Protein AF-A0A6C1NQT6-F1 (afdb_monomer_lite)

Radius of gyration: 26.71 Å; chains: 1; bounding box: 62×34×80 Å

pLDDT: mean 89.49, std 12.25, range [41.16, 98.69]

Structure (mmCIF, N/CA/C/O backbone):
data_AF-A0A6C1NQT6-F1
#
_entry.id   AF-A0A6C1NQT6-F1
#
loop_
_atom_site.group_PDB
_atom_site.id
_atom_site.type_symbol
_atom_site.label_atom_id
_atom_site.label_alt_id
_atom_site.label_comp_id
_atom_site.label_asym_id
_atom_site.label_entity_id
_atom_site.label_seq_id
_atom_site.pdbx_PDB_ins_code
_atom_site.Cartn_x
_atom_site.Cartn_y
_atom_site.Cartn_z
_atom_site.occupancy
_atom_site.B_iso_or_equiv
_atom_site.auth_seq_id
_atom_site.auth_comp_id
_atom_site.auth_asym_id
_atom_site.auth_atom_id
_atom_site.pdbx_PDB_model_num
ATOM 1 N N . MET A 1 1 ? -19.082 -7.667 18.499 1.00 92.62 1 MET A N 1
ATOM 2 C CA . MET A 1 1 ? -19.146 -7.633 19.980 1.00 92.62 1 MET A CA 1
ATOM 3 C C . MET A 1 1 ? -19.876 -6.366 20.396 1.00 92.62 1 MET A C 1
ATOM 5 O O . MET A 1 1 ? -20.084 -5.514 19.544 1.00 92.62 1 MET A O 1
ATOM 9 N N . ALA A 1 2 ? -20.307 -6.248 21.647 1.00 95.62 2 ALA A N 1
ATOM 10 C CA . ALA A 1 2 ? -20.820 -4.996 22.201 1.00 95.62 2 ALA A CA 1
ATOM 11 C C . ALA A 1 2 ? -19.964 -4.574 23.393 1.00 95.62 2 ALA A C 1
ATOM 13 O O . ALA A 1 2 ? -19.621 -5.412 24.230 1.00 95.62 2 ALA A O 1
ATOM 14 N N . LEU A 1 3 ? -19.615 -3.293 23.456 1.00 96.38 3 LEU A N 1
ATOM 15 C CA . LEU A 1 3 ? -18.973 -2.672 24.602 1.00 96.38 3 LEU A CA 1
ATOM 16 C C . LEU A 1 3 ? -20.010 -1.826 25.331 1.00 96.38 3 LEU A C 1
ATOM 18 O O . LEU A 1 3 ? -20.578 -0.898 24.765 1.00 96.38 3 LEU A O 1
ATOM 22 N N . ALA A 1 4 ? -20.231 -2.149 26.596 1.00 96.81 4 ALA A N 1
ATOM 23 C CA . ALA A 1 4 ? -20.998 -1.334 27.514 1.00 96.81 4 ALA A CA 1
ATOM 24 C C . ALA A 1 4 ? -20.026 -0.550 28.398 1.00 96.81 4 ALA A C 1
ATOM 26 O O . ALA A 1 4 ? -19.176 -1.142 29.066 1.00 96.81 4 ALA A O 1
ATOM 27 N N . THR A 1 5 ? -20.149 0.773 28.410 1.00 96.62 5 THR A N 1
ATOM 28 C CA . THR A 1 5 ? -19.333 1.676 29.223 1.00 96.62 5 THR A CA 1
ATOM 29 C C . THR A 1 5 ? -20.244 2.489 30.121 1.00 96.62 5 THR A C 1
ATOM 31 O O . THR A 1 5 ? -21.145 3.170 29.640 1.00 96.62 5 THR A O 1
ATOM 34 N N . MET A 1 6 ? -20.009 2.458 31.429 1.00 95.00 6 MET A N 1
ATOM 35 C CA . MET A 1 6 ? -20.712 3.351 32.338 1.00 95.00 6 MET A CA 1
ATOM 36 C C . MET A 1 6 ? -20.182 4.771 32.139 1.00 95.00 6 MET A C 1
ATOM 38 O O . MET A 1 6 ? -19.012 5.036 32.405 1.00 95.00 6 MET A O 1
ATOM 42 N N . VAL A 1 7 ? -21.027 5.665 31.637 1.00 96.12 7 VAL A N 1
ATOM 43 C CA . VAL A 1 7 ? -20.671 7.047 31.282 1.00 96.12 7 VAL A CA 1
ATOM 44 C C . VAL A 1 7 ? -21.119 8.045 32.348 1.00 96.12 7 VAL A C 1
ATOM 46 O O . VAL A 1 7 ? -20.461 9.064 32.546 1.00 96.12 7 VAL A O 1
ATOM 49 N N . GLY A 1 8 ? -22.165 7.716 33.107 1.00 91.38 8 GLY A N 1
ATOM 50 C CA . GLY A 1 8 ? -22.732 8.574 34.146 1.00 91.38 8 GLY A CA 1
ATOM 51 C C . GLY A 1 8 ? -23.151 7.789 35.385 1.00 91.38 8 GLY A C 1
ATOM 52 O O . GLY A 1 8 ? -23.417 6.590 35.319 1.00 91.38 8 GLY A O 1
ATOM 53 N N . GLN A 1 9 ? -23.188 8.467 36.532 1.00 91.25 9 GLN A N 1
ATOM 54 C CA . GLN A 1 9 ? -23.724 7.918 37.778 1.00 91.25 9 GLN A CA 1
ATOM 55 C C . GLN A 1 9 ? -24.289 9.023 38.677 1.00 91.25 9 GLN A C 1
ATOM 57 O O . GLN A 1 9 ? -23.779 10.147 38.687 1.00 91.25 9 GLN A O 1
ATOM 62 N N . LYS A 1 10 ? -25.294 8.688 39.488 1.00 88.56 10 LYS A N 1
ATOM 63 C CA . LYS A 1 10 ? -25.853 9.556 40.532 1.00 88.56 10 LYS A CA 1
ATOM 64 C C . LYS A 1 10 ? -26.183 8.731 41.773 1.00 88.56 10 LYS A C 1
ATOM 66 O O . LYS A 1 10 ? -26.888 7.738 41.675 1.00 88.56 10 LYS A O 1
ATOM 71 N N . GLY A 1 11 ? -25.736 9.164 42.949 1.00 85.00 11 GLY A N 1
ATOM 72 C CA . GLY A 1 11 ? -25.919 8.393 44.184 1.00 85.00 11 GLY A CA 1
ATOM 73 C C . GLY A 1 11 ? -24.921 7.238 44.306 1.00 85.00 11 GLY A C 1
ATOM 74 O O . GLY A 1 11 ? -23.819 7.312 43.767 1.00 85.00 11 GLY A O 1
ATOM 75 N N . SER A 1 12 ? -25.287 6.198 45.058 1.00 83.38 12 SER A N 1
ATOM 76 C CA . SER A 1 12 ? -24.407 5.051 45.315 1.00 83.38 12 SER A CA 1
ATOM 77 C C . SER A 1 12 ? -24.591 3.976 44.245 1.00 83.38 12 SER A C 1
ATOM 79 O O . SER A 1 12 ? -25.682 3.429 44.113 1.00 83.38 12 SER A O 1
ATOM 81 N N . THR A 1 13 ? -23.533 3.663 43.500 1.00 84.44 13 THR A N 1
ATOM 82 C CA . THR A 1 13 ? -23.498 2.650 42.432 1.00 84.44 13 THR A CA 1
ATOM 83 C C . THR A 1 13 ? -22.380 1.629 42.696 1.00 84.44 13 THR A C 1
ATOM 85 O O . THR A 1 13 ? -21.372 1.965 43.324 1.00 84.44 13 THR A O 1
ATOM 88 N N . PRO A 1 14 ? -22.513 0.375 42.221 1.00 81.00 14 PRO A N 1
ATOM 89 C CA . PRO A 1 14 ? -21.541 -0.697 42.483 1.00 81.00 14 PRO A CA 1
ATOM 90 C C . PRO A 1 14 ? -20.202 -0.480 41.762 1.00 81.00 14 PRO A C 1
ATOM 92 O O . PRO A 1 14 ? -19.155 -0.983 42.181 1.00 81.00 14 PRO A O 1
ATOM 95 N N . ARG A 1 15 ? -20.221 0.285 40.667 1.00 86.62 15 ARG A N 1
ATOM 96 C CA . ARG A 1 15 ? -19.047 0.708 39.902 1.00 86.62 15 ARG A CA 1
ATOM 97 C C . ARG A 1 15 ? -19.041 2.221 39.721 1.00 86.62 15 ARG A C 1
ATOM 99 O O . ARG A 1 15 ? -20.047 2.880 39.959 1.00 86.62 15 ARG A O 1
ATOM 106 N N . LYS A 1 16 ? -17.886 2.752 39.304 1.00 87.31 16 LYS A N 1
ATOM 107 C CA . LYS A 1 16 ? -17.682 4.167 38.958 1.00 87.31 16 LYS A CA 1
ATOM 108 C C . LYS A 1 16 ? -17.659 4.379 37.448 1.00 87.31 16 LYS A C 1
ATOM 110 O O . LYS A 1 16 ? -17.359 3.439 36.710 1.00 87.31 16 LYS A O 1
ATOM 115 N N . SER A 1 17 ? -17.986 5.599 37.008 1.00 90.06 17 SER A N 1
ATOM 116 C CA . SER A 1 17 ? -17.922 5.971 35.586 1.00 90.06 17 SER A CA 1
ATOM 117 C C . SER A 1 17 ? -16.561 5.577 34.999 1.00 90.06 17 SER A C 1
ATOM 119 O O . SER A 1 17 ? -15.534 5.668 35.676 1.00 90.06 17 SER A O 1
ATOM 121 N N . GLY A 1 18 ? -16.577 5.045 33.780 1.00 89.44 18 GLY A N 1
ATOM 122 C CA . GLY A 1 18 ? -15.448 4.392 33.124 1.00 89.44 18 GLY A CA 1
ATOM 123 C C . GLY A 1 18 ? -15.409 2.867 33.273 1.00 89.44 18 GLY A C 1
ATOM 124 O O . GLY A 1 18 ? -14.630 2.227 32.570 1.00 89.44 18 GLY A O 1
ATOM 125 N N . ALA A 1 19 ? -16.239 2.260 34.131 1.00 92.88 19 ALA A N 1
ATOM 126 C CA . ALA A 1 19 ? -16.381 0.804 34.178 1.00 92.88 19 ALA A CA 1
ATOM 127 C C . ALA A 1 19 ? -16.915 0.258 32.848 1.00 92.88 19 ALA A C 1
ATOM 129 O O . ALA A 1 19 ? -17.795 0.859 32.229 1.00 92.88 19 ALA A O 1
ATOM 130 N N . ARG A 1 20 ? -16.372 -0.881 32.412 1.00 95.75 20 ARG A N 1
ATOM 131 C CA . ARG A 1 20 ? -16.653 -1.468 31.100 1.00 95.75 20 ARG A CA 1
ATOM 132 C C . ARG A 1 20 ? -17.020 -2.936 31.204 1.00 95.75 20 ARG A C 1
ATOM 134 O O . ARG A 1 20 ? -16.527 -3.654 32.076 1.00 95.75 20 ARG A O 1
ATOM 141 N N . MET A 1 21 ? -17.839 -3.368 30.259 1.00 94.50 21 MET A N 1
ATOM 142 C CA . MET A 1 21 ? -18.265 -4.744 30.078 1.00 94.50 21 MET A CA 1
ATOM 143 C C . MET A 1 21 ? -18.290 -5.076 28.583 1.00 94.50 21 MET A C 1
ATOM 145 O O . MET A 1 21 ? -18.824 -4.307 27.787 1.00 94.50 21 MET A O 1
ATOM 149 N N . LEU A 1 22 ? -17.700 -6.207 28.198 1.00 95.44 22 LEU A N 1
ATOM 150 C CA . LEU A 1 22 ? -17.614 -6.671 26.814 1.00 95.44 22 LEU A CA 1
ATOM 151 C C . LEU A 1 22 ? -18.486 -7.911 26.620 1.00 95.44 22 LEU A C 1
ATOM 153 O O . LEU A 1 22 ? -18.313 -8.907 27.321 1.00 95.44 22 LEU A O 1
ATOM 157 N N . VAL A 1 23 ? -19.382 -7.870 25.637 1.00 94.50 23 VAL A N 1
ATOM 158 C CA . VAL A 1 23 ? -20.384 -8.913 25.383 1.00 94.50 23 VAL A CA 1
ATOM 159 C C . VAL A 1 23 ? -20.207 -9.497 23.979 1.00 94.50 23 VAL A C 1
ATOM 161 O O . VAL A 1 23 ? -20.046 -8.779 22.984 1.00 94.50 23 VAL A O 1
ATOM 164 N N . ALA A 1 24 ? -20.210 -10.825 23.895 1.00 90.94 24 ALA A N 1
ATOM 165 C CA . ALA A 1 24 ? -20.151 -11.578 22.650 1.00 90.94 24 ALA A CA 1
ATOM 166 C C . ALA A 1 24 ? -21.479 -11.531 21.884 1.00 90.94 24 ALA A C 1
ATOM 168 O O . ALA A 1 24 ? -22.528 -11.182 22.420 1.00 90.94 24 ALA A O 1
ATOM 169 N N . ARG A 1 25 ? -21.437 -11.911 20.600 1.00 85.25 25 ARG A N 1
ATOM 170 C CA . ARG A 1 25 ? -22.625 -11.922 19.729 1.00 85.25 25 ARG A CA 1
ATOM 171 C C . ARG A 1 25 ? -23.693 -12.923 20.180 1.00 85.25 25 ARG A C 1
ATOM 173 O O . ARG A 1 25 ? -24.872 -12.677 19.975 1.00 85.25 25 ARG A O 1
ATOM 180 N N . ASP A 1 26 ? -23.275 -14.016 20.806 1.00 83.81 26 ASP A N 1
ATOM 181 C CA . ASP A 1 26 ? -24.145 -15.031 21.414 1.00 83.81 26 ASP A CA 1
ATOM 182 C C . ASP A 1 26 ? -24.715 -14.592 22.782 1.00 83.81 26 ASP A C 1
ATOM 184 O O . ASP A 1 26 ? -25.396 -15.363 23.454 1.00 83.81 26 ASP A O 1
ATOM 188 N N . GLY A 1 27 ? -24.445 -13.352 23.210 1.00 82.94 27 GLY A N 1
ATOM 189 C CA . GLY A 1 27 ? -24.889 -12.803 24.488 1.00 82.94 27 GLY A CA 1
ATOM 190 C C . GLY A 1 27 ? -24.024 -13.208 25.682 1.00 82.94 27 GLY A C 1
ATOM 191 O O . GLY A 1 27 ? -24.352 -12.835 26.807 1.00 82.94 27 GLY A O 1
ATOM 192 N N . ARG A 1 28 ? -22.924 -13.945 25.477 1.00 90.38 28 ARG A N 1
ATOM 193 C CA . ARG A 1 28 ? -22.002 -14.309 26.557 1.00 90.38 28 ARG A CA 1
ATOM 194 C C . ARG A 1 28 ? -21.179 -13.104 27.008 1.00 90.38 28 ARG A C 1
ATOM 196 O O . ARG A 1 28 ? -20.577 -12.405 26.193 1.00 90.38 28 ARG A O 1
ATOM 203 N N . LEU A 1 29 ? -21.088 -12.900 28.318 1.00 91.25 29 LEU A N 1
ATOM 204 C CA . LEU A 1 29 ? -20.158 -11.943 28.910 1.00 91.25 29 LEU A CA 1
ATOM 205 C C . LEU A 1 29 ? -18.711 -12.420 28.694 1.00 91.25 29 LEU A C 1
ATOM 207 O O . LEU A 1 29 ? -18.351 -13.522 29.108 1.00 91.25 29 LEU A O 1
ATOM 211 N N . LEU A 1 30 ? -17.890 -11.606 28.029 1.00 90.50 30 LEU A N 1
ATOM 212 C CA . LEU A 1 30 ? -16.492 -11.928 27.722 1.00 90.50 30 LEU A CA 1
ATOM 213 C C . LEU A 1 30 ? -15.521 -11.376 28.764 1.00 90.50 30 LEU A C 1
ATOM 215 O O . LEU A 1 30 ? -14.565 -12.056 29.125 1.00 90.50 30 LEU A O 1
ATOM 219 N N . ALA A 1 31 ? -15.738 -10.139 29.213 1.00 93.06 31 ALA A N 1
ATOM 220 C CA . ALA A 1 31 ? -14.862 -9.473 30.170 1.00 93.06 31 ALA A CA 1
ATOM 221 C C . ALA A 1 31 ? -15.568 -8.302 30.861 1.00 93.06 31 ALA A C 1
ATOM 223 O O . ALA A 1 31 ? -16.432 -7.650 30.275 1.00 93.06 31 ALA A O 1
ATOM 224 N N . GLY A 1 32 ? -15.117 -7.979 32.073 1.00 93.44 32 GLY A N 1
ATOM 225 C CA . GLY A 1 32 ? -15.589 -6.814 32.816 1.00 93.44 32 GLY A CA 1
ATOM 226 C C . GLY A 1 32 ? -16.998 -6.970 33.389 1.00 93.44 32 GLY A C 1
ATOM 227 O O . GLY A 1 32 ? -17.594 -8.040 33.348 1.00 93.44 32 GLY A O 1
ATOM 228 N N . THR A 1 33 ? -17.493 -5.891 33.986 1.00 92.62 33 THR A N 1
ATOM 229 C CA . THR A 1 33 ? -18.822 -5.797 34.604 1.00 92.62 33 THR A CA 1
ATOM 230 C C . THR A 1 33 ? -19.155 -4.322 34.810 1.00 92.62 33 THR A C 1
ATOM 232 O O . THR A 1 33 ? -18.275 -3.518 35.140 1.00 92.62 33 THR A O 1
ATOM 235 N N . VAL A 1 34 ? -20.427 -3.965 34.648 1.00 89.56 34 VAL A N 1
ATOM 236 C CA . VAL A 1 34 ? -20.940 -2.620 34.967 1.00 89.56 34 VAL A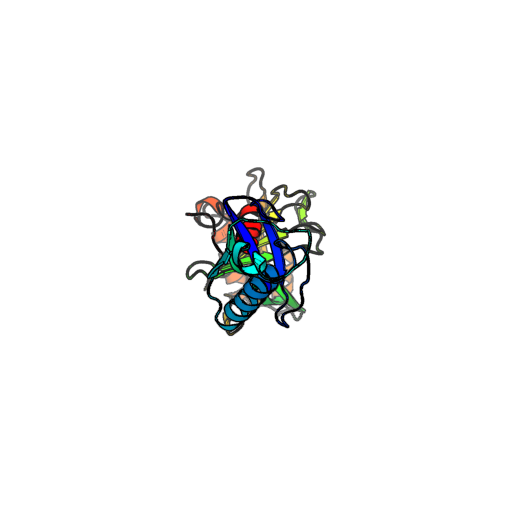 CA 1
ATOM 237 C C . VAL A 1 34 ? -21.503 -2.525 36.388 1.00 89.56 34 VAL A C 1
ATOM 239 O O . VAL A 1 34 ? -21.823 -1.431 36.840 1.00 89.56 34 VAL A O 1
ATOM 242 N N . GLY A 1 35 ? -21.567 -3.632 37.131 1.00 81.75 35 GLY A N 1
ATOM 243 C CA . GLY A 1 35 ? -22.108 -3.632 38.490 1.00 81.75 35 GLY A CA 1
ATOM 244 C C . GLY A 1 35 ? -22.574 -4.982 39.026 1.00 81.75 35 GLY A C 1
ATOM 245 O O . GLY A 1 35 ? -22.619 -5.135 40.244 1.00 81.75 35 GLY A O 1
ATOM 246 N N . GLY A 1 36 ? -22.869 -5.955 38.155 1.00 74.31 36 GLY A N 1
ATOM 247 C CA . GLY A 1 36 ? -23.549 -7.199 38.526 1.00 74.31 36 GLY A CA 1
ATOM 248 C C . GLY A 1 36 ? -25.029 -6.990 38.889 1.00 74.31 36 GLY A C 1
ATOM 249 O O . GLY A 1 36 ? -25.534 -5.868 38.889 1.00 74.31 36 GLY A O 1
ATOM 250 N N . GLY A 1 37 ? -25.741 -8.076 39.208 1.00 75.69 37 GLY A N 1
ATOM 251 C CA . GLY A 1 37 ? -27.147 -8.022 39.642 1.00 75.69 37 GLY A CA 1
ATOM 252 C C . GLY A 1 37 ? -28.151 -7.735 38.515 1.00 75.69 37 GLY A C 1
ATOM 253 O O . GLY A 1 37 ? -27.848 -7.935 37.339 1.00 75.69 37 GLY A O 1
ATOM 254 N N . CYS A 1 38 ? -29.365 -7.292 38.866 1.00 68.50 38 CYS A N 1
ATOM 255 C CA . CYS A 1 38 ? -30.452 -7.092 37.897 1.00 68.50 38 CYS A CA 1
ATOM 256 C C . CYS A 1 38 ? -30.125 -6.014 36.845 1.00 68.50 38 CYS A C 1
ATOM 258 O O . CYS A 1 38 ? -30.443 -6.186 35.669 1.00 68.50 38 CYS A O 1
ATOM 260 N N . GLY A 1 39 ? -29.398 -4.964 37.243 1.00 82.19 39 GLY A N 1
ATOM 261 C CA . GLY A 1 39 ? -29.001 -3.866 36.366 1.00 82.19 39 GLY A CA 1
ATOM 262 C C . GLY A 1 39 ? -28.042 -4.294 35.256 1.00 82.19 39 GLY A C 1
ATOM 263 O O . GLY A 1 39 ? -28.076 -3.750 34.156 1.00 82.19 39 GLY A O 1
ATOM 264 N N . GLU A 1 40 ? -27.219 -5.316 35.502 1.00 89.00 40 GLU A N 1
ATOM 265 C CA . GLU A 1 40 ? -26.380 -5.906 34.456 1.00 89.00 40 GLU A CA 1
ATOM 266 C C . GLU A 1 40 ? -27.217 -6.672 33.420 1.00 89.00 40 GLU A C 1
ATOM 268 O O . GLU A 1 40 ? -26.886 -6.653 32.236 1.00 89.00 40 GLU A O 1
ATOM 273 N N . GLY A 1 41 ? -28.339 -7.269 33.836 1.00 89.25 41 GLY A N 1
ATOM 274 C CA . GLY A 1 41 ? -29.300 -7.915 32.940 1.00 89.25 41 GLY A CA 1
ATOM 275 C C . GLY A 1 41 ? -29.913 -6.944 31.927 1.00 89.25 41 GLY A C 1
ATOM 276 O O . GLY A 1 41 ? -29.925 -7.236 30.733 1.00 89.25 41 GLY A O 1
ATOM 277 N N . GLU A 1 42 ? -30.340 -5.758 32.369 1.00 90.31 42 GLU A N 1
ATOM 278 C CA . GLU A 1 42 ? -30.877 -4.715 31.476 1.00 90.31 42 GLU A CA 1
ATOM 279 C C . GLU A 1 42 ? -29.842 -4.256 30.438 1.00 90.31 42 GLU A C 1
ATOM 281 O O . GLU A 1 42 ? -30.146 -4.097 29.252 1.00 90.31 42 GLU A O 1
ATOM 286 N N . VAL A 1 43 ? -28.587 -4.102 30.867 1.00 94.50 43 VAL A N 1
ATOM 287 C CA . VAL A 1 43 ? -27.480 -3.740 29.974 1.00 94.50 43 VAL A CA 1
ATOM 288 C C . VAL A 1 43 ? -27.175 -4.871 28.986 1.00 94.50 43 VAL A C 1
ATOM 290 O O . VAL A 1 43 ? -26.892 -4.594 27.821 1.00 94.50 43 VAL A O 1
ATOM 293 N N . LEU A 1 44 ? -27.264 -6.139 29.400 1.00 94.12 44 LEU A N 1
ATOM 294 C CA . LEU A 1 44 ? -27.086 -7.288 28.506 1.00 94.12 44 LEU A CA 1
ATOM 295 C C . LEU A 1 44 ? -28.154 -7.342 27.406 1.00 94.12 44 LEU A C 1
ATOM 297 O O . LEU A 1 44 ? -27.808 -7.616 26.255 1.00 94.12 44 LEU A O 1
ATOM 301 N N . GLU A 1 45 ? -29.416 -7.029 27.708 1.00 93.25 45 GLU A N 1
ATOM 302 C CA . GLU A 1 45 ? -30.460 -6.955 26.674 1.00 93.25 45 GLU A CA 1
ATOM 303 C C . GLU A 1 45 ? -30.210 -5.809 25.691 1.00 93.25 45 GLU A C 1
ATOM 305 O O . GLU A 1 45 ? -30.314 -5.991 24.476 1.00 93.25 45 GLU A O 1
ATOM 310 N N . ALA A 1 46 ? -29.782 -4.643 26.181 1.00 94.69 46 ALA A N 1
ATOM 311 C CA . ALA A 1 46 ? -29.390 -3.541 25.307 1.00 94.69 46 ALA A CA 1
ATOM 312 C C . ALA A 1 46 ? -28.180 -3.898 24.425 1.00 94.69 46 ALA A C 1
ATOM 314 O O . ALA A 1 46 ? -28.149 -3.527 23.248 1.00 94.69 46 ALA A O 1
ATOM 315 N N . CYS A 1 47 ? -27.213 -4.655 24.955 1.00 96.12 47 CYS A N 1
ATOM 316 C CA . CYS A 1 47 ? -26.101 -5.211 24.182 1.00 96.12 47 CYS A CA 1
ATOM 317 C C . CYS A 1 47 ? -26.600 -6.123 23.059 1.00 96.12 47 CYS A C 1
ATOM 319 O O . CYS A 1 47 ? -26.162 -5.950 21.922 1.00 96.12 47 CYS A O 1
ATOM 321 N N . ARG A 1 48 ? -27.530 -7.050 23.333 1.00 94.06 48 ARG A N 1
ATOM 322 C CA . ARG A 1 48 ? -28.122 -7.918 22.295 1.00 94.06 48 ARG A CA 1
ATOM 323 C C . ARG A 1 48 ? -28.831 -7.104 21.222 1.00 94.06 48 ARG A C 1
ATOM 325 O O . ARG A 1 48 ? -28.541 -7.269 20.042 1.00 94.06 48 ARG A O 1
ATOM 332 N N . ALA A 1 49 ? -29.664 -6.156 21.630 1.00 93.62 49 ALA A N 1
ATOM 333 C CA . ALA A 1 49 ? -30.390 -5.309 20.699 1.00 93.62 49 ALA A CA 1
ATOM 334 C C . ALA A 1 49 ? -29.441 -4.449 19.837 1.00 93.62 49 ALA A C 1
ATOM 336 O O . ALA A 1 49 ? -29.721 -4.228 18.661 1.00 93.62 49 ALA A O 1
ATOM 337 N N . SER A 1 50 ? -28.322 -3.964 20.393 1.00 94.06 50 SER A N 1
ATOM 338 C CA . SER A 1 50 ? -27.280 -3.226 19.652 1.00 94.06 50 SER A CA 1
ATOM 339 C C . SER A 1 50 ? -26.487 -4.109 18.696 1.00 94.06 50 SER A C 1
ATOM 341 O O . SER A 1 50 ? -26.153 -3.694 17.587 1.00 94.06 50 SER A O 1
ATOM 343 N N . LEU A 1 51 ? -26.236 -5.357 19.081 1.00 91.81 51 LEU A N 1
ATOM 344 C CA . LEU A 1 51 ? -25.625 -6.352 18.207 1.00 91.81 51 LEU A CA 1
ATOM 345 C C . LEU A 1 51 ? -26.524 -6.715 17.018 1.00 91.81 51 LEU A C 1
ATOM 347 O O . LEU A 1 51 ? -26.001 -6.949 15.928 1.00 91.81 51 LEU A O 1
ATOM 351 N N . GLU A 1 52 ? -27.842 -6.753 17.219 1.00 91.12 52 GLU A N 1
ATOM 352 C CA . GLU A 1 52 ? -28.827 -7.091 16.186 1.00 91.12 52 GLU A CA 1
ATOM 353 C C . GLU A 1 52 ? -29.008 -5.980 15.147 1.00 91.12 52 GLU A C 1
ATOM 355 O O . GLU A 1 52 ? -28.924 -6.255 13.950 1.00 91.12 52 GLU A O 1
ATOM 360 N N . ASP A 1 53 ? -29.219 -4.732 15.576 1.00 91.31 53 ASP A N 1
ATOM 361 C CA . ASP A 1 53 ? -29.550 -3.625 14.663 1.00 91.31 53 ASP A CA 1
ATOM 362 C C . ASP A 1 53 ? -28.388 -2.661 14.367 1.00 91.31 53 ASP A C 1
ATOM 364 O O . ASP A 1 53 ? -28.521 -1.771 13.525 1.00 91.31 53 ASP A O 1
ATOM 368 N N . GLY A 1 54 ? -27.250 -2.823 15.048 1.00 87.25 54 GLY A N 1
ATOM 369 C CA . GLY A 1 54 ? -26.056 -1.995 14.886 1.00 87.25 54 GLY A CA 1
ATOM 370 C C . GLY A 1 54 ? -26.142 -0.585 15.478 1.00 87.25 54 GLY A C 1
ATOM 371 O O . GLY A 1 54 ? -25.238 0.213 15.244 1.00 87.25 54 GLY A O 1
ATOM 372 N N . ARG A 1 55 ? -27.196 -0.241 16.227 1.00 91.62 55 ARG A N 1
ATOM 373 C CA . ARG A 1 55 ? -27.391 1.116 16.764 1.00 91.62 55 ARG A CA 1
ATOM 374 C C . ARG A 1 55 ? -26.826 1.260 18.182 1.00 91.62 55 ARG A C 1
ATOM 376 O O . ARG A 1 55 ? -27.047 0.370 19.014 1.00 91.62 55 ARG A O 1
ATOM 383 N N . PRO A 1 56 ? -26.145 2.373 18.510 1.00 92.75 56 PRO A N 1
ATOM 384 C CA . PRO A 1 56 ? -25.744 2.653 19.883 1.00 92.75 56 PRO A CA 1
ATOM 385 C C . PRO A 1 56 ? -26.973 2.927 20.757 1.00 92.75 56 PRO A C 1
ATOM 387 O O . PRO A 1 56 ? -27.998 3.419 20.277 1.00 92.75 56 PRO A O 1
ATOM 390 N N . ARG A 1 57 ? -26.884 2.593 22.045 1.00 95.75 57 ARG A N 1
ATOM 391 C CA . ARG A 1 57 ? -27.975 2.763 23.019 1.00 95.75 57 ARG A CA 1
ATOM 392 C C . ARG A 1 57 ? -27.439 3.341 24.319 1.00 95.75 57 ARG A C 1
ATOM 394 O O . ARG A 1 57 ? -26.417 2.883 24.811 1.00 95.75 57 ARG A O 1
ATOM 401 N N . LEU A 1 58 ? -28.154 4.302 24.897 1.00 96.94 58 LEU A N 1
ATOM 402 C CA . LEU A 1 58 ? -27.901 4.777 26.255 1.00 96.94 58 LEU A CA 1
ATOM 403 C C . LEU A 1 58 ? -28.932 4.143 27.190 1.00 96.94 58 LEU A C 1
ATOM 405 O O . LEU A 1 58 ? -30.130 4.367 27.034 1.00 96.94 58 LEU A O 1
ATOM 409 N N . VAL A 1 59 ? -28.463 3.336 28.135 1.00 94.62 59 VAL A N 1
ATOM 410 C CA . VAL A 1 59 ? -29.292 2.623 29.111 1.00 94.62 59 VAL A CA 1
ATOM 411 C C . VAL A 1 59 ? -29.204 3.348 30.446 1.00 94.62 59 VAL A C 1
ATOM 413 O O . VAL A 1 59 ? -28.107 3.549 30.966 1.00 94.62 59 VAL A O 1
ATOM 416 N N . GLN A 1 60 ? -30.349 3.731 31.006 1.00 92.94 60 GLN A N 1
ATOM 417 C CA . GLN A 1 60 ? -30.433 4.259 32.366 1.00 92.94 60 GLN A CA 1
ATOM 418 C C . GLN A 1 60 ? -30.907 3.148 33.295 1.00 92.94 60 GLN A C 1
ATOM 420 O O . GLN A 1 60 ? -32.047 2.706 33.188 1.00 92.94 60 GLN A O 1
ATOM 425 N N . VAL A 1 61 ? -30.035 2.713 34.199 1.00 89.19 61 VAL A N 1
ATOM 426 C CA . VAL A 1 61 ? -30.349 1.671 35.178 1.00 89.19 61 VAL A CA 1
ATOM 427 C C . VAL A 1 61 ? -30.618 2.327 36.528 1.00 89.19 61 VAL A C 1
ATOM 429 O O . VAL A 1 61 ? -29.791 3.075 37.061 1.00 89.19 61 VAL A O 1
ATOM 432 N N . ASP A 1 62 ? -31.797 2.036 37.065 1.00 86.94 62 ASP A N 1
ATOM 433 C CA . ASP A 1 62 ? -32.301 2.534 38.340 1.00 86.94 62 ASP A CA 1
ATOM 434 C C . ASP A 1 62 ? -32.143 1.457 39.420 1.00 86.94 62 ASP A C 1
ATOM 436 O O . ASP A 1 62 ? -32.966 0.550 39.548 1.00 86.94 62 ASP A O 1
ATOM 440 N N . LEU A 1 63 ? -31.084 1.571 40.224 1.00 79.56 63 LEU A N 1
ATOM 441 C CA . LEU A 1 63 ? -30.784 0.601 41.279 1.00 79.56 63 LEU A CA 1
ATOM 442 C C . LEU A 1 63 ? -31.681 0.786 42.514 1.00 79.56 63 LEU A C 1
ATOM 444 O O . LEU A 1 63 ? -31.637 -0.021 43.439 1.00 79.56 63 LEU A O 1
ATOM 448 N N . THR A 1 64 ? -32.526 1.823 42.542 1.00 74.94 64 THR A N 1
ATOM 449 C CA . THR A 1 64 ? -33.485 2.025 43.635 1.00 74.94 64 THR A CA 1
ATOM 450 C C . THR A 1 64 ? -34.685 1.083 43.528 1.00 74.94 64 THR A C 1
ATOM 452 O O . THR A 1 64 ? -35.331 0.794 44.529 1.00 74.94 64 THR A O 1
ATOM 455 N N . ARG A 1 65 ? -34.970 0.522 42.346 1.00 63.19 65 ARG A N 1
ATOM 456 C CA . ARG A 1 65 ? -36.097 -0.412 42.160 1.00 63.19 65 ARG A CA 1
ATOM 457 C C . ARG A 1 65 ? -35.879 -1.770 42.823 1.00 63.19 65 ARG A C 1
ATOM 459 O O . ARG A 1 65 ? -36.847 -2.418 43.213 1.00 63.19 65 ARG A O 1
ATOM 466 N N . ASP A 1 66 ? -34.623 -2.152 43.026 1.00 57.12 66 ASP A N 1
ATOM 467 C CA . ASP A 1 66 ? -34.234 -3.397 43.695 1.00 57.12 66 ASP A CA 1
ATOM 468 C C . ASP A 1 66 ? -34.392 -3.352 45.226 1.00 57.12 66 ASP A C 1
ATOM 470 O O . ASP A 1 66 ? -34.208 -4.367 45.896 1.00 57.12 66 ASP A O 1
ATOM 474 N N . LEU A 1 67 ? -34.819 -2.212 45.791 1.00 52.47 67 LEU A N 1
ATOM 475 C CA . LEU A 1 67 ? -35.120 -2.036 47.221 1.00 52.47 67 LEU A CA 1
ATOM 476 C C . LEU A 1 67 ? -36.184 -3.011 47.764 1.00 52.47 67 LEU A C 1
ATOM 478 O O . LEU A 1 67 ? -36.306 -3.165 48.977 1.00 52.47 67 LEU A O 1
ATOM 482 N N . VAL A 1 68 ? -36.961 -3.663 46.892 1.00 50.19 68 VAL A N 1
ATOM 483 C CA . VAL A 1 68 ? -38.016 -4.621 47.273 1.00 50.19 68 VAL A CA 1
ATOM 484 C C . VAL A 1 68 ? -37.450 -6.033 47.539 1.00 50.19 68 VAL A C 1
ATOM 486 O O . VAL A 1 68 ? -38.129 -6.870 48.131 1.00 50.19 68 VAL A O 1
ATOM 489 N N . SER A 1 69 ? -36.194 -6.301 47.159 1.00 49.50 69 SER A N 1
ATOM 490 C CA . SER A 1 69 ? -35.502 -7.582 47.352 1.00 49.50 69 SER A CA 1
ATOM 491 C C . SER A 1 69 ? -34.522 -7.500 48.531 1.00 49.50 69 SER A C 1
ATOM 493 O O . SER A 1 69 ? -33.602 -6.688 48.539 1.00 49.50 69 SER A O 1
ATOM 495 N N . LEU A 1 70 ? -34.720 -8.339 49.552 1.00 48.88 70 LEU A N 1
ATOM 496 C CA . LEU A 1 70 ? -33.992 -8.377 50.834 1.00 48.88 70 LEU A CA 1
ATOM 497 C C . LEU A 1 70 ? -32.514 -8.835 50.712 1.00 48.88 70 LEU A C 1
ATOM 499 O O . LEU A 1 70 ? -32.116 -9.813 51.344 1.00 48.88 70 LEU A O 1
ATOM 503 N N . SER A 1 71 ? -31.676 -8.152 49.926 1.00 49.22 71 SER A N 1
ATOM 504 C CA . SER A 1 71 ? -30.227 -8.408 49.866 1.00 49.22 71 SER A CA 1
ATOM 505 C C . SER A 1 71 ? -29.434 -7.252 50.503 1.00 49.22 71 SER A C 1
ATOM 507 O O . SER A 1 71 ? -29.647 -6.104 50.130 1.00 49.22 71 SER A O 1
ATOM 509 N N . PRO A 1 72 ? -28.502 -7.496 51.446 1.00 46.34 72 PRO A N 1
ATOM 510 C CA . PRO A 1 72 ? -27.825 -6.458 52.241 1.00 46.34 72 PRO A CA 1
ATOM 511 C C . PRO A 1 72 ? -26.741 -5.648 51.495 1.00 46.34 72 PRO A C 1
ATOM 513 O O . PRO A 1 72 ? -25.991 -4.903 52.122 1.00 46.34 72 PRO A O 1
ATOM 516 N N . ALA A 1 73 ? -26.648 -5.761 50.168 1.00 52.94 73 ALA A N 1
ATOM 517 C CA . ALA A 1 73 ? -25.691 -5.033 49.332 1.00 52.94 73 ALA A CA 1
ATOM 518 C C . ALA A 1 73 ? -26.425 -4.072 48.380 1.00 52.94 73 ALA A C 1
ATOM 520 O O . ALA A 1 73 ? -26.428 -4.270 47.169 1.00 52.94 73 ALA A O 1
ATOM 521 N N . VAL A 1 74 ? -27.103 -3.055 48.927 1.00 55.91 74 VAL A N 1
ATOM 522 C CA . VAL A 1 74 ? -27.979 -2.175 48.133 1.00 55.91 74 VAL A CA 1
ATOM 523 C C . VAL A 1 74 ? -27.268 -0.879 47.742 1.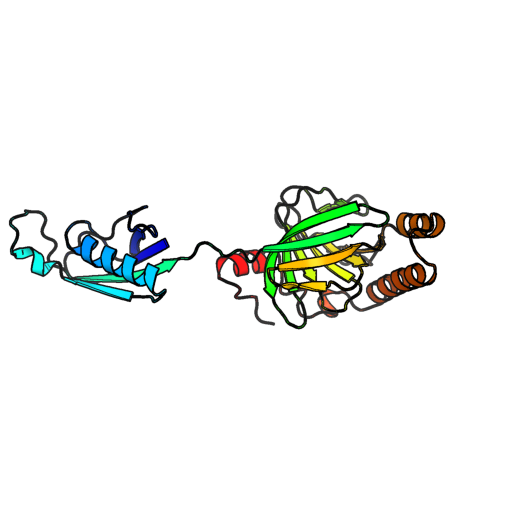00 55.91 74 VAL A C 1
ATOM 525 O O . VAL A 1 74 ? -26.985 -0.015 48.574 1.00 55.91 74 VAL A O 1
ATOM 528 N N . CYS A 1 75 ? -27.011 -0.724 46.448 1.00 62.44 75 CYS A N 1
ATOM 529 C CA . CYS A 1 75 ? -26.612 0.534 45.828 1.00 62.44 75 CYS A CA 1
ATOM 530 C C . CYS A 1 75 ? -27.872 1.359 45.510 1.00 62.44 75 CYS A C 1
ATOM 532 O O . CYS A 1 75 ? -28.680 0.948 44.694 1.00 62.44 75 CYS A O 1
ATOM 534 N N . GLY A 1 76 ? -28.071 2.509 46.162 1.00 69.25 76 GLY A N 1
ATOM 535 C CA . GLY A 1 76 ? -29.268 3.357 46.004 1.00 69.25 76 GLY A CA 1
ATOM 536 C C . GLY A 1 76 ? -29.140 4.459 44.945 1.00 69.25 76 GLY A C 1
ATOM 537 O O . GLY A 1 76 ? -29.513 5.600 45.212 1.00 69.25 76 GLY A O 1
ATOM 538 N N . GLY A 1 77 ? -28.520 4.169 43.801 1.00 83.81 77 GLY A N 1
ATOM 539 C CA . GLY A 1 77 ? -28.165 5.159 42.780 1.00 83.81 77 GLY A CA 1
ATOM 540 C C . GLY A 1 77 ? -28.688 4.850 41.377 1.00 83.81 77 GLY A C 1
ATOM 541 O O . GLY A 1 77 ? -29.315 3.827 41.129 1.00 83.81 77 GLY A O 1
ATOM 542 N N . PHE A 1 78 ? -28.390 5.751 40.448 1.00 87.12 78 PHE A N 1
ATOM 543 C CA . PHE A 1 78 ? -28.645 5.615 39.017 1.00 87.12 78 PHE A CA 1
ATOM 544 C C . PHE A 1 78 ? -27.318 5.497 38.281 1.00 87.12 78 PHE A C 1
ATOM 546 O O . PHE A 1 78 ? -26.356 6.188 38.630 1.00 87.12 78 PHE A O 1
ATOM 553 N N . MET A 1 79 ? -27.280 4.676 37.239 1.00 91.12 79 MET A N 1
ATOM 554 C CA . MET A 1 79 ? -26.140 4.575 36.330 1.00 91.12 79 MET A CA 1
ATOM 555 C C . MET A 1 79 ? -26.592 4.759 34.884 1.00 91.12 79 MET A C 1
ATOM 557 O O . MET A 1 79 ? -27.655 4.289 34.486 1.00 91.12 79 MET A O 1
ATOM 561 N N . GLU A 1 80 ? -25.766 5.444 34.101 1.00 94.75 80 GLU A N 1
ATOM 562 C CA . GLU A 1 80 ? -25.957 5.615 32.665 1.00 94.75 80 GLU A CA 1
ATOM 563 C C . GLU A 1 80 ? -24.882 4.819 31.938 1.00 94.75 80 GLU A C 1
ATOM 565 O O . GLU A 1 80 ? -23.686 5.018 32.172 1.00 94.75 80 GLU A O 1
ATOM 570 N N . VAL A 1 81 ? -25.303 3.907 31.068 1.00 96.25 81 VAL A N 1
ATOM 571 C CA . VAL A 1 81 ? -24.422 2.989 30.350 1.00 96.25 81 VAL A CA 1
ATOM 572 C C . VAL A 1 81 ? -24.607 3.178 28.856 1.00 96.25 81 VAL A C 1
ATOM 574 O O . VAL A 1 81 ? -25.683 2.931 28.317 1.00 96.25 81 VAL A O 1
ATOM 577 N N . LEU A 1 82 ? -23.545 3.607 28.183 1.00 97.38 82 LEU A N 1
ATOM 578 C CA . LEU A 1 82 ? -23.489 3.650 26.731 1.00 97.38 82 LEU A CA 1
ATOM 579 C C . LEU A 1 82 ? -23.118 2.260 26.212 1.00 97.38 82 LEU A C 1
ATOM 581 O O . LEU A 1 82 ? -22.100 1.698 26.610 1.00 97.38 82 LEU A O 1
ATOM 585 N N . VAL A 1 83 ? -23.952 1.717 25.335 1.00 97.25 83 VAL A N 1
ATOM 586 C CA . VAL A 1 83 ? -23.764 0.435 24.664 1.00 97.25 83 VAL A CA 1
ATOM 587 C C . VAL A 1 83 ? -23.493 0.689 23.193 1.00 97.25 83 VAL A C 1
ATOM 589 O O . VAL A 1 83 ? -24.310 1.295 22.496 1.00 97.25 83 VAL A O 1
ATOM 592 N N . GLU A 1 84 ? -22.363 0.180 22.720 1.00 95.06 84 GLU A N 1
ATOM 593 C CA . GLU A 1 84 ? -21.906 0.333 21.344 1.00 95.06 84 GLU A CA 1
ATOM 594 C C . GLU A 1 84 ? -21.541 -1.029 20.762 1.00 95.06 84 GLU A C 1
ATOM 596 O O . GLU A 1 84 ? -20.843 -1.831 21.390 1.00 95.06 84 GLU A O 1
ATOM 601 N N . ARG A 1 85 ? -21.985 -1.297 19.533 1.00 91.69 85 ARG A N 1
ATOM 602 C CA . ARG A 1 85 ? -21.489 -2.433 18.762 1.00 91.69 85 ARG A CA 1
ATOM 603 C C . ARG A 1 85 ? -20.050 -2.145 18.337 1.00 91.69 85 ARG A C 1
ATOM 605 O O . ARG A 1 85 ? -19.776 -1.161 17.665 1.00 91.69 85 ARG A O 1
ATOM 612 N N . ILE A 1 86 ? -19.152 -3.052 18.695 1.00 85.38 86 ILE A N 1
ATOM 613 C CA . ILE A 1 86 ? -17.784 -3.110 18.189 1.00 85.38 86 ILE A CA 1
ATOM 614 C C . ILE A 1 86 ? -17.716 -4.266 17.208 1.00 85.38 86 ILE A C 1
ATOM 616 O O . ILE A 1 86 ? -17.743 -5.441 17.601 1.00 85.38 86 ILE A O 1
ATOM 620 N N . ASP A 1 87 ? -17.655 -3.943 15.928 1.00 71.75 87 ASP A N 1
ATOM 621 C CA . ASP A 1 87 ? -17.316 -4.935 14.925 1.00 71.75 87 ASP A CA 1
ATOM 622 C C . ASP A 1 87 ? -15.835 -5.303 15.038 1.00 71.75 87 ASP A C 1
ATOM 624 O O . ASP A 1 87 ? -15.018 -4.458 15.418 1.00 71.75 87 ASP A O 1
ATOM 628 N N . PRO A 1 88 ? -15.460 -6.572 14.771 1.00 55.75 88 PRO A N 1
ATOM 629 C CA . PRO A 1 88 ? -14.061 -6.843 14.474 1.00 55.75 88 PRO A CA 1
ATOM 630 C C . PRO A 1 88 ? -13.630 -5.858 13.383 1.00 55.75 88 PRO A C 1
ATOM 632 O O . PRO A 1 88 ? -14.466 -5.538 12.531 1.00 55.75 88 PRO A O 1
ATOM 635 N N . PRO A 1 89 ? -12.373 -5.386 13.383 1.00 51.81 89 PRO A N 1
ATOM 636 C CA . PRO A 1 89 ? -11.859 -4.665 12.236 1.00 51.81 89 PRO A CA 1
ATOM 637 C C . PRO A 1 89 ? -12.201 -5.504 11.006 1.00 51.81 89 PRO A C 1
ATOM 639 O O . PRO A 1 89 ? -11.720 -6.631 10.861 1.00 51.81 89 PRO A O 1
ATOM 642 N N . THR A 1 90 ? -13.103 -5.012 10.157 1.00 53.12 90 THR A N 1
ATOM 643 C CA . THR A 1 90 ? -13.160 -5.474 8.780 1.00 53.12 90 THR A CA 1
ATOM 644 C C . THR A 1 90 ? -11.911 -4.879 8.188 1.00 53.12 90 THR A C 1
ATOM 646 O O . THR A 1 90 ? -11.968 -3.789 7.636 1.00 53.12 90 THR A O 1
ATOM 649 N N . ASP A 1 91 ? -10.769 -5.507 8.442 1.00 57.31 91 ASP A N 1
ATOM 650 C CA . ASP A 1 91 ? -9.543 -5.159 7.758 1.00 57.31 91 ASP A CA 1
ATOM 651 C C . ASP A 1 91 ? -9.895 -5.394 6.289 1.00 57.31 91 ASP A C 1
ATOM 653 O O . ASP A 1 91 ? -10.137 -6.555 5.927 1.00 57.31 91 ASP A O 1
ATOM 657 N N . PRO A 1 92 ? -10.152 -4.349 5.477 1.00 70.50 92 PRO A N 1
ATOM 658 C CA . PRO A 1 92 ? -10.678 -4.564 4.148 1.00 70.50 92 PRO A CA 1
ATOM 659 C C . PRO A 1 92 ? -9.487 -5.091 3.364 1.00 70.50 92 PRO A C 1
ATOM 661 O O . PRO A 1 92 ? -8.660 -4.336 2.881 1.00 70.50 92 PRO A O 1
ATOM 664 N N . GLN A 1 93 ? -9.293 -6.403 3.363 1.00 86.25 93 GLN A N 1
ATOM 665 C CA . GLN A 1 93 ? -8.109 -6.979 2.760 1.00 86.25 93 GLN A CA 1
ATOM 666 C C . GLN A 1 93 ? -8.288 -7.006 1.255 1.00 86.25 93 GLN A C 1
ATOM 668 O O . GLN A 1 93 ? -9.316 -7.455 0.746 1.00 86.25 93 GLN A O 1
ATOM 673 N N . VAL A 1 94 ? -7.251 -6.577 0.553 1.00 93.19 94 VAL A N 1
ATOM 674 C CA . VAL A 1 94 ? -7.132 -6.783 -0.884 1.00 93.19 94 VAL A CA 1
ATOM 675 C C . VAL A 1 94 ? -6.185 -7.941 -1.147 1.00 93.19 94 VAL A C 1
ATOM 677 O O . VAL A 1 94 ? -5.221 -8.167 -0.408 1.00 93.19 94 VAL A O 1
ATOM 680 N N . ARG A 1 95 ? -6.481 -8.702 -2.196 1.00 94.81 95 ARG A N 1
ATOM 681 C CA . ARG A 1 95 ? -5.622 -9.754 -2.730 1.00 94.81 95 ARG A CA 1
ATOM 682 C C . ARG A 1 95 ? -5.090 -9.262 -4.061 1.00 94.81 95 ARG A C 1
ATOM 684 O O . ARG A 1 95 ? -5.820 -9.200 -5.044 1.00 94.81 95 ARG A O 1
ATOM 691 N N . ILE A 1 96 ? -3.820 -8.890 -4.077 1.00 96.75 96 ILE A N 1
ATOM 692 C CA . ILE A 1 96 ? -3.162 -8.367 -5.267 1.00 96.75 96 ILE A CA 1
ATOM 693 C C . ILE A 1 96 ? -2.419 -9.517 -5.936 1.00 96.75 96 ILE A C 1
ATOM 695 O O . ILE A 1 96 ? -1.401 -9.999 -5.439 1.00 96.75 96 ILE A O 1
ATOM 699 N N . HIS A 1 97 ? -2.961 -9.968 -7.056 1.00 96.75 97 HIS A N 1
ATOM 700 C CA . HIS A 1 97 ? -2.383 -10.955 -7.949 1.00 96.75 97 HIS A CA 1
ATOM 701 C C . HIS A 1 97 ? -1.278 -10.302 -8.776 1.00 96.75 97 HIS A C 1
ATOM 703 O O . HIS A 1 97 ? -1.534 -9.650 -9.792 1.00 96.75 97 HIS A O 1
ATOM 709 N N . TYR A 1 98 ? -0.046 -10.466 -8.309 1.00 94.62 98 TYR A N 1
ATOM 710 C CA . TYR A 1 98 ? 1.145 -9.883 -8.904 1.00 94.62 98 TYR A CA 1
ATOM 711 C C . TYR A 1 98 ? 1.855 -10.937 -9.748 1.00 94.62 98 TYR A C 1
ATOM 713 O O . TYR A 1 98 ? 2.451 -11.888 -9.231 1.00 94.62 98 TYR A O 1
ATOM 721 N N . ARG A 1 99 ? 1.768 -10.799 -11.070 1.00 95.69 99 ARG A N 1
ATOM 722 C CA . ARG A 1 99 ? 2.466 -11.688 -12.003 1.00 95.69 99 ARG A CA 1
ATOM 723 C C . ARG A 1 99 ? 3.836 -11.106 -12.322 1.00 95.69 99 ARG A C 1
ATOM 725 O O . ARG A 1 99 ? 3.908 -9.998 -12.818 1.00 95.69 99 ARG A O 1
ATOM 732 N N . ARG A 1 100 ? 4.913 -11.852 -12.107 1.00 92.19 100 ARG A N 1
ATOM 733 C CA . ARG A 1 100 ? 6.261 -11.490 -12.554 1.00 92.19 100 ARG A CA 1
ATOM 734 C C . ARG A 1 100 ? 6.637 -12.291 -13.788 1.00 92.19 100 ARG A C 1
ATOM 736 O O . ARG A 1 100 ? 6.514 -13.524 -13.830 1.00 92.19 100 ARG A O 1
ATOM 743 N N . VAL A 1 101 ? 7.075 -11.571 -14.813 1.00 85.81 101 VAL A N 1
ATOM 744 C CA . VAL A 1 101 ? 7.570 -12.152 -16.061 1.00 85.81 101 VAL A CA 1
ATOM 745 C C . VAL A 1 101 ? 8.794 -13.036 -15.744 1.00 85.81 101 VAL A C 1
ATOM 747 O O . VAL A 1 101 ? 9.658 -12.608 -14.987 1.00 85.81 101 VAL A O 1
ATOM 750 N N . PRO A 1 102 ? 8.892 -14.275 -16.271 1.00 80.50 102 PRO A N 1
ATOM 751 C CA . PRO A 1 102 ? 8.002 -14.869 -17.267 1.00 80.50 102 PRO A CA 1
ATOM 752 C C . PRO A 1 102 ? 6.775 -15.618 -16.731 1.00 80.50 102 PRO A C 1
ATOM 754 O O . PRO A 1 102 ? 5.792 -15.710 -17.466 1.00 80.50 102 PRO A O 1
ATOM 757 N N . ARG A 1 103 ? 6.802 -16.220 -15.531 1.00 79.88 103 ARG A N 1
ATOM 758 C CA . ARG A 1 103 ? 5.744 -17.164 -15.086 1.00 79.88 103 ARG A CA 1
ATOM 759 C C . ARG A 1 103 ? 5.539 -17.277 -13.570 1.00 79.88 103 ARG A C 1
ATOM 761 O O . ARG A 1 103 ? 4.985 -18.276 -13.117 1.00 79.88 103 ARG A O 1
ATOM 768 N N . ARG A 1 104 ? 5.974 -16.303 -12.772 1.00 88.62 104 ARG A N 1
ATOM 769 C CA . ARG A 1 104 ? 5.728 -16.334 -11.322 1.00 88.62 104 ARG A CA 1
ATOM 770 C C . ARG A 1 104 ? 4.468 -15.536 -11.011 1.00 88.62 104 ARG A C 1
ATOM 772 O O . ARG A 1 104 ? 4.303 -14.445 -11.533 1.00 88.62 104 ARG A O 1
ATOM 779 N N . GLU A 1 105 ? 3.588 -16.060 -10.173 1.00 92.88 105 GLU A N 1
ATOM 780 C CA . GLU A 1 105 ? 2.499 -15.281 -9.583 1.00 92.88 105 GLU A CA 1
ATOM 781 C C . GLU A 1 105 ? 2.647 -15.323 -8.068 1.00 92.88 105 GLU A C 1
ATOM 783 O O . GLU A 1 105 ? 2.850 -16.389 -7.484 1.00 92.88 105 GLU A O 1
ATOM 788 N N . THR A 1 106 ? 2.555 -14.154 -7.449 1.00 93.44 106 THR A N 1
ATOM 789 C CA . THR A 1 106 ? 2.502 -13.991 -6.001 1.00 93.44 106 THR A CA 1
ATOM 790 C C . THR A 1 106 ? 1.207 -13.263 -5.673 1.00 93.44 106 THR A C 1
ATOM 792 O O . THR A 1 106 ? 0.898 -12.242 -6.283 1.00 93.44 106 THR A O 1
ATOM 795 N N . VAL A 1 107 ? 0.440 -13.776 -4.711 1.00 94.06 107 VAL A N 1
ATOM 796 C CA . VAL A 1 107 ? -0.761 -13.095 -4.217 1.00 94.06 107 VAL A CA 1
ATOM 797 C C . VAL A 1 107 ? -0.410 -12.382 -2.921 1.00 94.06 107 VAL A C 1
ATOM 799 O O . VAL A 1 107 ? -0.232 -13.027 -1.886 1.00 94.06 107 VAL A O 1
ATOM 802 N N . TYR A 1 108 ? -0.320 -11.056 -2.971 1.00 93.62 108 TYR A N 1
ATOM 803 C CA . TYR A 1 108 ? -0.095 -10.237 -1.785 1.00 93.62 108 TYR A CA 1
ATOM 804 C C . TYR A 1 108 ? -1.419 -9.945 -1.092 1.00 93.62 108 TYR A C 1
ATOM 806 O O . TYR A 1 108 ? -2.384 -9.519 -1.725 1.00 93.62 108 TYR A O 1
ATOM 814 N N . ARG A 1 109 ? -1.460 -10.160 0.222 1.00 93.00 109 ARG A N 1
ATOM 815 C CA . ARG A 1 109 ? -2.565 -9.714 1.073 1.00 93.00 109 ARG A CA 1
ATOM 816 C C . ARG A 1 109 ? -2.148 -8.432 1.759 1.00 93.00 109 ARG A C 1
ATOM 818 O O . ARG A 1 109 ? -1.110 -8.407 2.415 1.00 93.00 109 ARG A O 1
ATOM 825 N N . GLN A 1 110 ? -2.940 -7.387 1.586 1.00 94.06 110 GLN A N 1
ATOM 826 C CA . GLN A 1 110 ? -2.670 -6.081 2.174 1.00 94.06 110 GLN A CA 1
ATOM 827 C C . GLN A 1 110 ? -3.958 -5.513 2.760 1.00 94.06 110 GLN A C 1
ATOM 829 O O . GLN A 1 110 ? -5.045 -5.783 2.248 1.00 94.06 110 GLN A O 1
ATOM 834 N N . ALA A 1 111 ? -3.836 -4.732 3.826 1.00 92.50 111 ALA A N 1
ATOM 835 C CA . ALA A 1 111 ? -4.960 -4.017 4.410 1.00 92.50 111 ALA A CA 1
ATOM 836 C C . ALA A 1 111 ? -5.274 -2.781 3.559 1.00 92.50 111 ALA A C 1
ATOM 838 O O . ALA A 1 111 ? -4.384 -1.964 3.327 1.00 92.50 111 ALA A O 1
ATOM 839 N N . LEU A 1 112 ? -6.508 -2.626 3.082 1.00 92.81 112 LEU A N 1
ATOM 840 C CA . LEU A 1 112 ? -6.962 -1.432 2.372 1.00 92.81 112 LEU A CA 1
ATOM 841 C C . LEU A 1 112 ? -7.208 -0.317 3.379 1.00 92.81 112 LEU A C 1
ATOM 843 O O . LEU A 1 112 ? -8.082 -0.397 4.238 1.00 92.81 112 LEU A O 1
ATOM 847 N N . VAL A 1 113 ? -6.413 0.732 3.249 1.00 92.12 113 VAL A N 1
ATOM 848 C CA . VAL A 1 113 ? -6.431 1.904 4.120 1.00 92.12 113 VAL A CA 1
ATOM 849 C C . VAL A 1 113 ? -7.348 2.980 3.539 1.00 92.12 113 VAL A C 1
ATOM 851 O O . VAL A 1 113 ? -8.103 3.613 4.273 1.00 92.12 113 VAL A O 1
ATOM 854 N N . LEU A 1 114 ? -7.296 3.170 2.218 1.00 91.75 114 LEU A N 1
ATOM 855 C CA . LEU A 1 114 ? -8.118 4.126 1.481 1.00 91.75 114 LEU A CA 1
ATOM 856 C C . LEU A 1 114 ? -8.533 3.529 0.136 1.00 91.75 114 LEU A C 1
ATOM 858 O O . LEU A 1 114 ? -7.676 3.138 -0.658 1.00 91.75 114 LEU A O 1
ATOM 862 N N . ASP A 1 115 ? -9.835 3.538 -0.144 1.00 91.81 115 ASP A N 1
ATOM 863 C CA . ASP A 1 115 ? -10.397 3.201 -1.455 1.00 91.81 115 ASP A CA 1
ATOM 864 C C . ASP A 1 115 ? -10.812 4.474 -2.208 1.00 91.81 115 ASP A C 1
ATOM 866 O O . ASP A 1 115 ? -11.992 4.802 -2.331 1.00 91.81 115 ASP A O 1
ATOM 870 N N . GLY A 1 116 ? -9.821 5.256 -2.638 1.00 91.00 116 GLY A N 1
ATOM 871 C CA . GLY A 1 116 ? -10.041 6.497 -3.374 1.00 91.00 116 GLY A CA 1
ATOM 872 C C . GLY A 1 116 ? -10.254 6.271 -4.873 1.00 91.00 116 GLY A C 1
ATOM 873 O O . GLY A 1 116 ? -9.891 5.232 -5.439 1.00 91.00 116 GLY A O 1
ATOM 874 N N . THR A 1 117 ? -10.825 7.281 -5.534 1.00 92.12 117 THR A N 1
ATOM 875 C CA . THR A 1 117 ? -10.940 7.328 -7.001 1.00 92.12 117 THR A CA 1
ATOM 876 C C . THR A 1 117 ? -9.593 7.581 -7.666 1.00 92.12 117 THR A C 1
ATOM 878 O O . THR A 1 117 ? -9.308 6.987 -8.702 1.00 92.12 117 THR A O 1
ATOM 881 N N . ASP A 1 118 ? -8.765 8.429 -7.053 1.00 93.00 118 ASP A N 1
ATOM 882 C CA . ASP A 1 118 ? -7.497 8.884 -7.632 1.00 93.00 118 ASP A CA 1
ATOM 883 C C . ASP A 1 118 ? -6.325 7.993 -7.210 1.00 93.00 118 ASP A C 1
ATOM 885 O O . ASP A 1 118 ? -5.357 7.821 -7.947 1.00 93.00 118 ASP A O 1
ATOM 889 N N . VAL A 1 119 ? -6.417 7.403 -6.018 1.00 97.00 119 VAL A N 1
ATOM 890 C CA . VAL A 1 119 ? -5.412 6.498 -5.466 1.00 97.00 119 VAL A CA 1
ATOM 891 C C . VAL A 1 119 ? -6.067 5.518 -4.505 1.00 97.00 119 VAL A C 1
ATOM 893 O O . VAL A 1 119 ? -6.975 5.872 -3.749 1.00 97.00 119 VAL A O 1
ATOM 896 N N . LYS A 1 120 ? -5.572 4.284 -4.504 1.00 96.50 120 LYS A N 1
ATOM 897 C CA . LYS A 1 120 ? -5.848 3.307 -3.455 1.00 96.50 120 LYS A CA 1
ATOM 898 C C . LYS A 1 120 ? -4.618 3.166 -2.576 1.00 96.50 120 LYS A C 1
ATOM 900 O O . LYS A 1 120 ? -3.514 3.029 -3.102 1.00 96.50 120 LYS A O 1
ATOM 905 N N . VAL A 1 121 ? -4.812 3.213 -1.262 1.00 97.00 121 VAL A N 1
ATOM 906 C CA . VAL A 1 121 ? -3.726 3.111 -0.281 1.00 97.00 121 VAL A CA 1
ATOM 907 C C . VAL A 1 121 ? -3.883 1.818 0.483 1.00 97.00 121 VAL A C 1
ATOM 909 O O . VAL A 1 121 ? -4.959 1.540 1.016 1.00 97.00 121 VAL A O 1
ATOM 912 N N . THR A 1 122 ? -2.815 1.042 0.562 1.00 96.25 122 THR A N 1
ATOM 913 C CA . THR A 1 122 ? -2.781 -0.216 1.299 1.00 96.25 122 THR A CA 1
ATOM 914 C C . THR A 1 122 ? -1.594 -0.248 2.254 1.00 96.25 122 THR A C 1
ATOM 916 O O . THR A 1 122 ? -0.571 0.398 2.037 1.00 96.25 122 THR A O 1
ATOM 919 N N . LEU A 1 123 ? -1.727 -1.000 3.343 1.00 95.06 123 LEU A N 1
ATOM 920 C CA . LEU A 1 123 ? -0.635 -1.302 4.257 1.00 95.06 123 LEU A CA 1
ATOM 921 C C . LEU A 1 123 ? -0.262 -2.775 4.087 1.00 95.06 123 LEU A C 1
ATOM 923 O O . LEU A 1 123 ? -1.076 -3.670 4.327 1.00 95.06 123 LEU A O 1
ATOM 927 N N . ALA A 1 124 ? 0.974 -3.019 3.664 1.00 93.38 124 ALA A N 1
ATOM 928 C CA . ALA A 1 124 ? 1.574 -4.342 3.620 1.00 93.38 124 ALA A CA 1
ATOM 929 C C . ALA A 1 124 ? 2.463 -4.512 4.849 1.00 93.38 124 ALA A C 1
ATOM 931 O O . ALA A 1 124 ? 3.391 -3.729 5.039 1.00 93.38 124 ALA A O 1
ATOM 932 N N . GLY A 1 125 ? 2.206 -5.515 5.683 1.00 84.25 125 GLY A N 1
ATOM 933 C CA . GLY A 1 125 ? 3.048 -5.743 6.851 1.00 84.25 125 GLY A CA 1
ATOM 934 C C . GLY A 1 125 ? 2.448 -6.694 7.892 1.00 84.25 125 GLY A C 1
ATOM 935 O O . GLY A 1 125 ? 1.224 -6.836 7.945 1.00 84.25 125 GLY A O 1
ATOM 936 N N . PRO A 1 126 ? 3.286 -7.329 8.731 1.00 85.88 126 PRO A N 1
ATOM 937 C CA . PRO A 1 126 ? 4.746 -7.335 8.628 1.00 85.88 126 PRO A CA 1
ATOM 938 C C . PRO A 1 126 ? 5.208 -8.080 7.366 1.00 85.88 126 PRO A C 1
ATOM 940 O O . PRO A 1 126 ? 4.678 -9.142 7.037 1.00 85.88 126 PRO A O 1
ATOM 943 N N . VAL A 1 127 ? 6.160 -7.504 6.631 1.00 87.50 127 VAL A N 1
ATOM 944 C CA . VAL A 1 127 ? 6.734 -8.138 5.437 1.00 87.50 127 VAL A CA 1
ATOM 945 C C . VAL A 1 127 ? 7.754 -9.205 5.842 1.00 87.50 127 VAL A C 1
ATOM 947 O O . VAL A 1 127 ? 8.310 -9.145 6.935 1.00 87.50 127 VAL A O 1
ATOM 950 N N . ASP A 1 128 ? 8.007 -10.173 4.961 1.00 88.44 128 ASP A N 1
ATOM 951 C CA . ASP A 1 128 ? 9.008 -11.242 5.142 1.00 88.44 128 ASP A CA 1
ATOM 952 C C . ASP A 1 128 ? 10.101 -11.156 4.062 1.00 88.44 128 ASP A C 1
ATOM 954 O O . ASP A 1 128 ? 10.555 -12.149 3.500 1.00 88.44 128 ASP A O 1
ATOM 958 N N . ILE A 1 129 ? 10.451 -9.927 3.680 1.00 87.94 129 ILE A N 1
ATOM 959 C CA . ILE A 1 129 ? 11.443 -9.655 2.640 1.00 87.94 129 ILE A CA 1
ATOM 960 C C . ILE A 1 129 ? 12.567 -8.805 3.202 1.00 87.94 129 ILE A C 1
ATOM 962 O O . ILE A 1 129 ? 12.338 -7.911 4.012 1.00 87.94 129 ILE A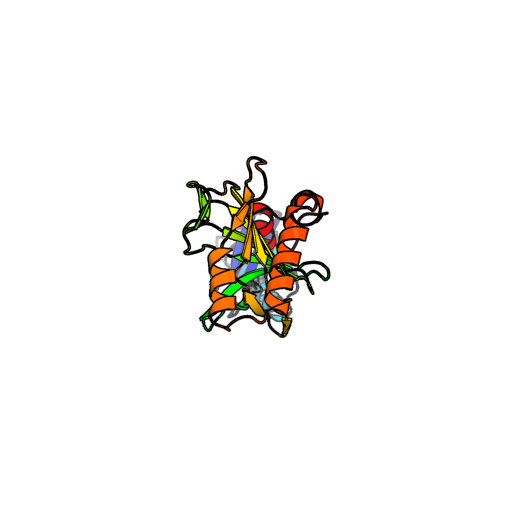 O 1
ATOM 966 N N . HIS A 1 130 ? 13.774 -9.091 2.731 1.00 93.50 130 HIS A N 1
ATOM 967 C CA . HIS A 1 130 ? 14.959 -8.281 2.959 1.00 93.50 130 HIS A CA 1
ATOM 968 C C . HIS A 1 130 ? 15.375 -7.664 1.630 1.00 93.50 130 HIS A C 1
ATOM 970 O O . HIS A 1 130 ? 15.621 -8.394 0.670 1.00 93.50 130 HIS A O 1
ATOM 976 N N . LEU A 1 131 ? 15.425 -6.337 1.573 1.00 93.88 131 LEU A N 1
ATOM 977 C CA . LEU A 1 131 ? 15.823 -5.576 0.397 1.00 93.88 131 LEU A CA 1
ATOM 978 C C . LEU A 1 131 ? 16.936 -4.600 0.772 1.00 93.88 131 LEU A C 1
ATOM 980 O O . LEU A 1 131 ? 16.803 -3.793 1.699 1.00 93.88 131 LEU A O 1
ATOM 984 N N . GLU A 1 132 ? 18.016 -4.659 0.002 1.00 95.31 132 GLU A N 1
ATOM 985 C CA . GLU A 1 132 ? 19.150 -3.749 0.098 1.00 95.31 132 GLU A CA 1
ATOM 986 C C . GLU A 1 132 ? 19.341 -3.009 -1.217 1.00 95.31 132 GLU A C 1
ATOM 988 O O . GLU A 1 132 ? 19.349 -3.617 -2.285 1.00 95.31 132 GLU A O 1
ATOM 993 N N . ILE A 1 133 ? 19.532 -1.695 -1.132 1.00 94.56 133 ILE A N 1
ATOM 994 C CA . ILE A 1 133 ? 19.827 -0.838 -2.281 1.00 94.56 133 ILE A CA 1
ATOM 995 C C . ILE A 1 133 ? 21.053 -0.006 -1.920 1.00 94.56 133 ILE A C 1
ATOM 997 O O . ILE A 1 133 ? 21.104 0.611 -0.856 1.00 94.56 133 ILE A O 1
ATOM 1001 N N . GLY A 1 134 ? 22.082 -0.034 -2.771 1.00 89.25 134 GLY A N 1
ATOM 1002 C CA . GLY A 1 134 ? 23.328 0.703 -2.526 1.00 89.25 134 GLY A CA 1
ATOM 1003 C C . GLY A 1 134 ? 24.061 0.302 -1.236 1.00 89.25 134 GLY A C 1
ATOM 1004 O O . GLY A 1 134 ? 24.777 1.119 -0.672 1.00 89.25 134 GLY A O 1
ATOM 1005 N N . GLY A 1 135 ? 23.867 -0.929 -0.744 1.00 90.69 135 GLY A N 1
ATOM 1006 C CA . GLY A 1 135 ? 24.452 -1.409 0.517 1.00 90.69 135 GLY A CA 1
ATOM 1007 C C . GLY A 1 135 ? 23.698 -0.977 1.781 1.00 90.69 135 GLY A C 1
ATOM 1008 O O . GLY A 1 135 ? 24.193 -1.176 2.890 1.00 90.69 135 GLY A O 1
ATOM 1009 N N . HIS A 1 136 ? 22.506 -0.395 1.635 1.00 91.00 136 HIS A N 1
ATOM 1010 C CA . HIS A 1 136 ? 21.647 -0.003 2.745 1.00 91.00 136 HIS A CA 1
ATOM 1011 C C . HIS A 1 136 ? 20.382 -0.857 2.776 1.00 91.00 136 HIS A C 1
ATOM 1013 O O . HIS A 1 136 ? 19.687 -0.980 1.771 1.00 91.00 136 HIS A O 1
ATOM 1019 N N . THR A 1 137 ? 20.034 -1.393 3.947 1.00 94.25 137 THR A N 1
ATOM 1020 C CA . THR A 1 137 ? 18.742 -2.057 4.161 1.00 94.25 137 THR A CA 1
ATOM 1021 C C . THR A 1 137 ? 17.613 -1.036 4.074 1.00 94.25 137 THR A C 1
ATOM 1023 O O . THR A 1 137 ? 17.536 -0.119 4.906 1.00 94.25 137 THR A O 1
ATOM 1026 N N . VAL A 1 138 ? 16.749 -1.197 3.073 1.00 94.75 138 VAL A N 1
ATOM 1027 C CA . VAL A 1 138 ? 15.610 -0.305 2.812 1.00 94.75 138 VAL A CA 1
ATOM 1028 C C . VAL A 1 138 ? 14.284 -0.906 3.265 1.00 94.75 138 VAL A C 1
ATOM 1030 O O . VAL A 1 138 ? 13.374 -0.158 3.614 1.00 94.75 138 VAL A O 1
ATOM 1033 N N . LEU A 1 139 ? 14.182 -2.234 3.302 1.00 94.62 139 LEU A N 1
ATOM 1034 C CA . LEU A 1 139 ? 13.022 -2.969 3.790 1.00 94.62 139 LEU A CA 1
ATOM 1035 C C . LEU A 1 139 ? 13.499 -4.309 4.360 1.00 94.62 139 LEU A C 1
ATOM 1037 O O . LEU A 1 139 ? 14.394 -4.932 3.794 1.00 94.62 139 LEU A O 1
ATOM 1041 N N . GLU A 1 140 ? 12.938 -4.736 5.485 1.00 94.44 140 GLU A N 1
ATOM 1042 C CA . GLU A 1 140 ? 13.412 -5.904 6.235 1.00 94.44 140 GLU A CA 1
ATOM 1043 C C . GLU A 1 140 ? 12.246 -6.679 6.865 1.00 94.44 140 GLU A C 1
ATOM 1045 O O . GLU A 1 140 ? 11.160 -6.110 7.052 1.00 94.44 140 GLU A O 1
ATOM 1050 N N . PRO A 1 141 ? 12.446 -7.956 7.238 1.00 93.69 141 PRO A N 1
ATOM 1051 C CA . PRO A 1 141 ? 11.413 -8.732 7.902 1.00 93.69 141 PRO A CA 1
ATOM 1052 C C . PRO A 1 141 ? 10.874 -8.037 9.160 1.00 93.69 141 PRO A C 1
ATOM 1054 O O . PRO A 1 141 ? 11.631 -7.548 9.998 1.00 93.69 141 PRO A O 1
ATOM 1057 N N . GLY A 1 142 ? 9.549 -7.999 9.304 1.00 90.25 142 GLY A N 1
ATOM 1058 C CA . GLY A 1 142 ? 8.879 -7.311 10.415 1.00 90.25 142 GLY A CA 1
ATOM 1059 C C . GLY A 1 142 ? 8.545 -5.838 10.158 1.00 90.25 142 GLY A C 1
ATOM 1060 O O . GLY A 1 142 ? 7.797 -5.247 10.941 1.00 90.25 142 GLY A O 1
ATOM 1061 N N . ALA A 1 143 ? 9.042 -5.248 9.070 1.00 92.31 143 ALA A N 1
ATOM 1062 C CA . ALA A 1 143 ? 8.670 -3.902 8.657 1.00 92.31 143 ALA A CA 1
ATOM 1063 C C . ALA A 1 143 ? 7.294 -3.842 7.973 1.00 92.31 143 ALA A C 1
ATOM 1065 O O . ALA A 1 143 ? 6.759 -4.858 7.526 1.00 92.31 143 ALA A O 1
ATOM 1066 N N . ASP A 1 144 ? 6.745 -2.629 7.846 1.00 91.69 144 ASP A N 1
ATOM 1067 C CA . ASP A 1 144 ? 5.585 -2.373 6.989 1.00 91.69 144 ASP A CA 1
ATOM 1068 C C . ASP A 1 144 ? 5.962 -1.459 5.820 1.00 91.69 144 ASP A C 1
ATOM 1070 O O . ASP A 1 144 ? 6.817 -0.577 5.942 1.00 91.69 144 ASP A O 1
ATOM 1074 N N . ALA A 1 145 ? 5.223 -1.597 4.725 1.00 95.50 145 ALA A N 1
ATOM 1075 C CA . ALA A 1 145 ? 5.247 -0.693 3.589 1.00 95.50 145 ALA A CA 1
ATOM 1076 C C . ALA A 1 145 ? 3.841 -0.140 3.333 1.00 95.50 145 ALA A C 1
ATOM 1078 O O . ALA A 1 145 ? 2.859 -0.888 3.316 1.00 95.50 145 ALA A O 1
ATOM 1079 N N . VAL A 1 146 ? 3.748 1.173 3.120 1.00 97.38 146 VAL A N 1
ATOM 1080 C CA . VAL A 1 146 ? 2.516 1.798 2.622 1.00 97.38 146 VAL A CA 1
ATOM 1081 C C . VAL A 1 146 ? 2.594 1.796 1.106 1.00 97.38 146 VAL A C 1
ATOM 1083 O O . VAL A 1 146 ? 3.551 2.326 0.553 1.00 97.38 146 VAL A O 1
ATOM 1086 N N . TRP A 1 147 ? 1.619 1.195 0.444 1.00 98.06 147 TRP A N 1
ATOM 1087 C CA . TRP A 1 147 ? 1.558 1.117 -1.008 1.00 98.06 147 TRP A CA 1
ATOM 1088 C C . TRP A 1 147 ? 0.463 2.022 -1.551 1.00 98.06 147 TRP A C 1
ATOM 1090 O O . TRP A 1 147 ? -0.606 2.171 -0.960 1.00 98.06 147 TRP A O 1
ATOM 1100 N N . PHE A 1 148 ? 0.739 2.594 -2.711 1.00 98.44 148 PHE A N 1
ATOM 1101 C CA . PHE A 1 148 ? -0.135 3.469 -3.459 1.00 98.44 148 PHE A CA 1
ATOM 1102 C C . PHE A 1 148 ? -0.334 2.883 -4.850 1.00 98.44 148 PHE A C 1
ATOM 1104 O O . PHE A 1 148 ? 0.616 2.723 -5.616 1.00 98.44 148 PHE A O 1
ATOM 1111 N N . THR A 1 149 ? -1.579 2.556 -5.180 1.00 98.25 149 THR A N 1
ATOM 1112 C CA . THR A 1 149 ? -1.959 2.049 -6.500 1.00 98.25 149 THR A CA 1
ATOM 1113 C C . THR A 1 149 ? -2.874 3.060 -7.178 1.00 98.25 149 THR A C 1
ATOM 1115 O O . THR A 1 149 ? -3.978 3.327 -6.701 1.00 98.25 149 THR A O 1
ATOM 1118 N N . VAL A 1 150 ? -2.422 3.625 -8.296 1.00 97.50 150 VAL A N 1
ATOM 1119 C CA . VAL A 1 150 ? -3.162 4.646 -9.050 1.00 97.50 150 VAL A CA 1
ATOM 1120 C C . VAL A 1 150 ? -3.890 3.988 -10.228 1.00 97.50 150 VAL A C 1
ATOM 1122 O O . VAL A 1 150 ? -3.243 3.339 -11.057 1.00 97.50 150 VAL A O 1
ATOM 1125 N N . PRO A 1 151 ? -5.224 4.127 -10.352 1.00 97.19 151 PRO A N 1
ATOM 1126 C CA . PRO A 1 151 ? -5.954 3.568 -11.486 1.00 97.19 151 PRO A CA 1
ATOM 1127 C C . PRO A 1 151 ? -5.415 4.052 -12.838 1.00 97.19 151 PRO A C 1
ATOM 1129 O O . PRO A 1 151 ? -5.285 5.247 -13.085 1.00 97.19 151 PRO A O 1
ATOM 1132 N N . GLY A 1 152 ? -5.099 3.110 -13.732 1.00 97.88 152 GLY A N 1
ATOM 1133 C CA . GLY A 1 152 ? -4.564 3.413 -15.065 1.00 97.88 152 GLY A CA 1
ATOM 1134 C C . GLY A 1 152 ? -3.055 3.689 -15.126 1.00 97.88 152 GLY A C 1
ATOM 1135 O O . GLY A 1 152 ? -2.503 3.724 -16.230 1.00 97.88 152 GLY A O 1
ATOM 1136 N N . ALA A 1 153 ? -2.374 3.849 -13.986 1.00 98.19 153 ALA A N 1
ATOM 1137 C CA . ALA A 1 153 ? -0.932 4.075 -13.954 1.00 98.19 153 ALA A CA 1
ATOM 1138 C C . ALA A 1 153 ? -0.148 2.810 -14.316 1.00 98.19 153 ALA A C 1
ATOM 1140 O O . ALA A 1 153 ? -0.564 1.694 -14.026 1.00 98.19 153 ALA A O 1
ATOM 1141 N N . TRP A 1 154 ? 1.011 2.997 -14.943 1.00 98.56 154 TRP A N 1
ATOM 1142 C CA . TRP A 1 154 ? 1.953 1.920 -15.279 1.00 98.56 154 TRP A CA 1
ATOM 1143 C C . TRP A 1 154 ? 3.004 1.711 -14.185 1.00 98.56 154 TRP A C 1
ATOM 1145 O O . TRP A 1 154 ? 4.118 1.272 -14.450 1.00 98.56 154 TRP A O 1
ATOM 1155 N N . TRP A 1 155 ? 2.671 2.096 -12.963 1.00 98.50 155 TRP A N 1
ATOM 1156 C CA . TRP A 1 155 ? 3.529 1.986 -11.800 1.00 98.50 155 TRP A CA 1
ATOM 1157 C C . TRP A 1 155 ? 2.665 1.902 -10.542 1.00 98.50 155 TRP A C 1
ATOM 1159 O O . TRP A 1 155 ? 1.538 2.410 -10.516 1.00 98.50 155 TRP A O 1
ATOM 1169 N N . ASP A 1 156 ? 3.194 1.256 -9.514 1.00 98.31 156 ASP A N 1
ATOM 1170 C CA . ASP A 1 156 ? 2.766 1.441 -8.131 1.00 98.31 156 ASP A CA 1
ATOM 1171 C C . ASP A 1 156 ? 3.894 2.134 -7.358 1.00 98.31 156 ASP A C 1
ATOM 1173 O O . ASP A 1 156 ? 5.007 2.285 -7.861 1.00 98.31 156 ASP A O 1
ATOM 1177 N N . LEU A 1 157 ? 3.589 2.651 -6.171 1.00 98.69 157 LEU A N 1
ATOM 1178 C CA . LEU A 1 157 ? 4.568 3.344 -5.341 1.00 98.69 157 LEU A CA 1
ATOM 1179 C C . LEU A 1 157 ? 4.473 2.825 -3.911 1.00 98.69 157 LEU A C 1
ATOM 1181 O O . LEU A 1 157 ? 3.398 2.792 -3.323 1.00 98.69 157 LEU A O 1
ATOM 1185 N N . GLY A 1 158 ? 5.599 2.434 -3.345 1.00 97.94 158 GLY A N 1
ATOM 1186 C CA . GLY A 1 158 ? 5.776 1.993 -1.977 1.00 97.94 158 GLY A CA 1
ATOM 1187 C C . GLY A 1 158 ? 6.540 3.037 -1.174 1.00 97.94 158 GLY A C 1
ATOM 1188 O O . GLY A 1 158 ? 7.554 3.572 -1.614 1.00 97.94 158 GLY A O 1
ATOM 1189 N N . ARG A 1 159 ? 6.070 3.307 0.039 1.00 97.69 159 ARG A N 1
ATOM 1190 C CA . ARG A 1 159 ? 6.773 4.071 1.067 1.00 97.69 159 ARG A CA 1
ATOM 1191 C C . ARG A 1 159 ? 7.345 3.096 2.086 1.00 97.69 159 ARG A C 1
ATOM 1193 O O . ARG A 1 159 ? 6.591 2.496 2.863 1.00 97.69 159 ARG A O 1
ATOM 1200 N N . PHE A 1 160 ? 8.663 2.929 2.077 1.00 96.69 160 PHE A N 1
ATOM 1201 C CA . PHE A 1 160 ? 9.338 1.900 2.864 1.00 96.69 160 PHE A CA 1
ATOM 1202 C C . PHE A 1 160 ? 9.827 2.429 4.207 1.00 96.69 160 PHE A C 1
ATOM 1204 O O . PHE A 1 160 ? 10.224 3.587 4.355 1.00 96.69 160 PHE A O 1
ATOM 1211 N N . HIS A 1 161 ? 9.754 1.555 5.205 1.00 94.00 161 HIS A N 1
ATOM 1212 C CA . HIS A 1 161 ? 10.240 1.813 6.549 1.00 94.00 161 HIS A CA 1
ATOM 1213 C C . HIS A 1 161 ? 10.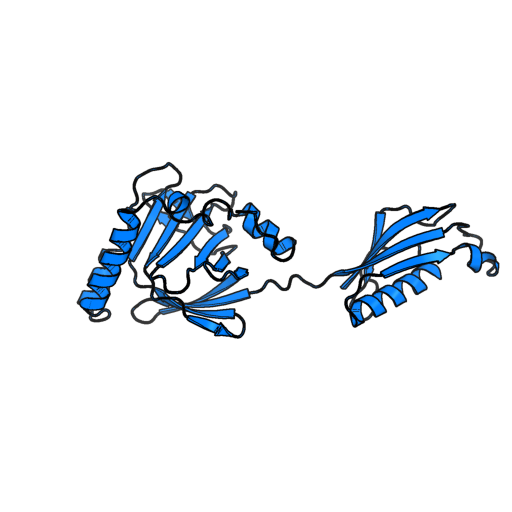987 0.577 7.049 1.00 94.00 161 HIS A C 1
ATOM 1215 O O . HIS A 1 161 ? 10.731 -0.531 6.586 1.00 94.00 161 HIS A O 1
ATOM 1221 N N . ARG A 1 162 ? 11.872 0.751 8.027 1.00 93.06 162 ARG A N 1
ATOM 1222 C CA . ARG A 1 162 ? 12.423 -0.351 8.829 1.00 93.06 162 ARG A CA 1
ATOM 1223 C C . ARG A 1 162 ? 11.438 -0.802 9.903 1.00 93.06 162 ARG A C 1
ATOM 1225 O O . ARG A 1 162 ? 10.422 -0.140 10.145 1.00 93.06 162 ARG A O 1
ATOM 1232 N N . ALA A 1 163 ? 11.732 -1.915 10.573 1.00 90.75 163 ALA A N 1
ATOM 1233 C CA . ALA A 1 163 ? 10.869 -2.455 11.627 1.00 90.75 163 ALA A CA 1
ATOM 1234 C C . ALA A 1 163 ? 10.678 -1.467 12.799 1.00 90.75 163 ALA A C 1
ATOM 1236 O O . ALA A 1 163 ? 9.596 -1.391 13.392 1.00 90.75 163 ALA A O 1
ATOM 1237 N N . ASP A 1 164 ? 11.696 -0.649 13.077 1.00 90.44 164 ASP A N 1
ATOM 1238 C CA . ASP A 1 164 ? 11.657 0.431 14.071 1.00 90.44 164 ASP A CA 1
ATOM 1239 C C . ASP A 1 164 ? 10.813 1.651 13.640 1.00 90.44 164 ASP A C 1
ATOM 1241 O O . ASP A 1 164 ? 10.530 2.533 14.450 1.00 90.44 164 ASP A O 1
ATOM 1245 N N . GLY A 1 165 ? 10.342 1.680 12.389 1.00 89.31 165 GLY A N 1
ATOM 1246 C CA . GLY A 1 165 ? 9.549 2.760 11.811 1.00 89.31 165 GLY A CA 1
ATOM 1247 C C . GLY A 1 165 ? 10.358 3.838 11.086 1.00 89.31 165 GLY A C 1
ATOM 1248 O O . GLY A 1 165 ? 9.746 4.774 10.571 1.00 89.31 165 GLY A O 1
ATOM 1249 N N . THR A 1 166 ? 11.685 3.718 11.004 1.00 93.81 166 THR A N 1
ATOM 1250 C CA . THR A 1 166 ? 12.541 4.651 10.259 1.00 93.81 166 THR A CA 1
ATOM 1251 C C . THR A 1 166 ? 12.177 4.633 8.779 1.00 93.81 166 THR A C 1
ATOM 1253 O O . THR A 1 166 ? 12.240 3.581 8.149 1.00 93.81 166 THR A O 1
ATOM 1256 N N . PHE A 1 167 ? 11.808 5.786 8.218 1.00 95.56 167 PHE A N 1
ATOM 1257 C CA . PHE A 1 167 ? 11.551 5.944 6.784 1.00 95.56 167 PHE A CA 1
ATOM 1258 C C . PHE A 1 167 ? 12.854 5.803 5.989 1.00 95.56 167 PHE A C 1
ATOM 1260 O O . PHE A 1 167 ? 13.836 6.477 6.296 1.00 95.56 167 PHE A O 1
ATOM 1267 N N . THR A 1 168 ? 12.866 4.926 4.986 1.00 96.56 168 THR A N 1
ATOM 1268 C CA . THR A 1 168 ? 14.070 4.619 4.192 1.00 96.56 168 THR A CA 1
ATOM 1269 C C . THR A 1 168 ? 14.035 5.232 2.800 1.00 96.56 168 THR A C 1
ATOM 1271 O O . THR A 1 168 ? 15.092 5.557 2.261 1.00 96.56 168 THR A O 1
ATOM 1274 N N . GLY A 1 169 ? 12.844 5.430 2.236 1.00 97.50 169 GLY A N 1
ATOM 1275 C CA . GLY A 1 169 ? 12.663 6.033 0.920 1.00 97.50 169 GLY A CA 1
ATOM 1276 C C . GLY A 1 169 ? 11.393 5.566 0.214 1.00 97.50 169 GLY A C 1
ATOM 1277 O O . GLY A 1 169 ? 10.534 4.892 0.798 1.00 97.50 169 GLY A O 1
ATOM 1278 N N . LEU A 1 170 ? 11.278 5.950 -1.054 1.00 98.44 170 LEU A N 1
ATOM 1279 C CA . LEU A 1 170 ? 10.184 5.569 -1.938 1.00 98.44 170 LEU A CA 1
ATOM 1280 C C . LEU A 1 170 ? 10.671 4.601 -3.010 1.00 98.44 170 LEU A C 1
ATOM 1282 O O . LEU A 1 170 ? 11.742 4.782 -3.581 1.00 98.44 170 LEU A O 1
ATOM 1286 N N . TYR A 1 171 ? 9.854 3.603 -3.309 1.00 98.25 171 TYR A N 1
ATOM 1287 C CA . TYR A 1 171 ? 10.141 2.554 -4.277 1.00 98.25 171 TYR A CA 1
ATOM 1288 C C . TYR A 1 171 ? 8.980 2.444 -5.254 1.00 98.25 171 TYR A C 1
ATOM 1290 O O . TYR A 1 171 ? 7.851 2.283 -4.812 1.00 98.25 171 TYR A O 1
ATOM 1298 N N . ALA A 1 172 ? 9.214 2.511 -6.556 1.00 98.56 172 ALA A N 1
ATOM 1299 C CA . ALA A 1 172 ? 8.172 2.298 -7.552 1.00 98.56 172 ALA A CA 1
ATOM 1300 C C . ALA A 1 172 ? 8.482 1.062 -8.385 1.00 98.56 172 ALA A C 1
ATOM 1302 O O . ALA A 1 172 ? 9.566 1.007 -8.964 1.00 98.56 172 ALA A O 1
ATOM 1303 N N . ASN A 1 173 ? 7.525 0.138 -8.509 1.00 98.00 173 ASN A N 1
ATOM 1304 C CA . ASN A 1 173 ? 7.604 -0.875 -9.557 1.00 98.00 173 ASN A CA 1
ATOM 1305 C C . ASN A 1 173 ? 6.993 -0.318 -10.836 1.00 98.00 173 ASN A C 1
ATOM 1307 O O . ASN A 1 173 ? 5.926 0.302 -10.795 1.00 98.00 173 ASN A O 1
ATOM 1311 N N . VAL A 1 174 ? 7.598 -0.596 -11.989 1.00 98.44 174 VAL A N 1
ATOM 1312 C CA . VAL A 1 174 ? 6.908 -0.431 -13.271 1.00 98.44 174 VAL A CA 1
ATOM 1313 C C . VAL 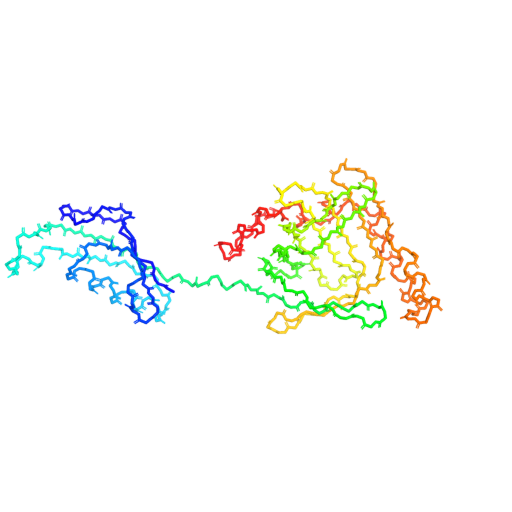A 1 174 ? 6.026 -1.652 -13.508 1.00 98.44 174 VAL A C 1
ATOM 1315 O O . VAL A 1 174 ? 6.495 -2.783 -13.620 1.00 98.44 174 VAL A O 1
ATOM 1318 N N . ILE A 1 175 ? 4.724 -1.412 -13.634 1.00 98.25 175 ILE A N 1
ATOM 1319 C CA . ILE A 1 175 ? 3.704 -2.454 -13.739 1.00 98.25 175 ILE A CA 1
ATOM 1320 C C . ILE A 1 175 ? 2.763 -2.227 -14.916 1.00 98.25 175 ILE A C 1
ATOM 1322 O O . ILE A 1 175 ? 2.689 -1.153 -15.513 1.00 98.25 175 ILE A O 1
ATOM 1326 N N . THR A 1 176 ? 1.969 -3.243 -15.238 1.00 98.00 176 THR A N 1
ATOM 1327 C CA . THR A 1 176 ? 0.737 -3.003 -16.003 1.00 98.00 176 THR A CA 1
ATOM 1328 C C . THR A 1 176 ? -0.316 -2.305 -15.133 1.00 98.00 176 THR A C 1
ATOM 1330 O O . THR A 1 176 ? -0.358 -2.537 -13.924 1.00 98.00 176 THR A O 1
ATOM 1333 N N . PRO A 1 177 ? -1.208 -1.480 -15.711 1.00 98.50 177 PRO A N 1
ATOM 1334 C CA . PRO A 1 177 ? -2.284 -0.867 -14.950 1.00 98.50 177 PRO A CA 1
ATOM 1335 C C . PRO A 1 177 ? -3.096 -1.884 -14.171 1.00 98.50 177 PRO A C 1
ATOM 1337 O O . PRO A 1 177 ? -3.581 -2.869 -14.731 1.00 98.50 177 PRO A O 1
ATOM 1340 N N . CYS A 1 178 ? -3.232 -1.624 -12.875 1.00 98.12 178 CYS A N 1
ATOM 1341 C CA . CYS A 1 178 ? -3.929 -2.523 -11.979 1.00 98.12 178 CYS A CA 1
ATOM 1342 C C . CYS A 1 178 ? -5.415 -2.612 -12.356 1.00 98.12 178 CYS A C 1
ATOM 1344 O O . CYS A 1 178 ? -6.093 -1.595 -12.530 1.00 98.12 178 CYS A O 1
ATOM 1346 N N . VAL A 1 179 ? -5.919 -3.837 -12.488 1.00 98.00 179 VAL A N 1
ATOM 1347 C CA . VAL A 1 179 ? -7.341 -4.123 -12.691 1.00 98.00 179 VAL A CA 1
ATOM 1348 C C . VAL A 1 179 ? -7.966 -4.393 -11.331 1.00 98.00 179 VAL A C 1
ATOM 1350 O O . VAL A 1 179 ? -7.558 -5.326 -10.646 1.00 98.00 179 VAL A O 1
ATOM 1353 N N . PHE A 1 180 ? -8.970 -3.605 -10.953 1.00 95.88 180 PHE A N 1
ATOM 1354 C CA . PHE A 1 180 ? -9.652 -3.726 -9.664 1.00 95.88 180 PHE A CA 1
ATOM 1355 C C . PHE A 1 180 ? -10.948 -4.528 -9.808 1.00 95.88 180 PHE A C 1
ATOM 1357 O O . PHE A 1 180 ? -11.898 -4.084 -10.454 1.00 95.88 180 PHE A O 1
ATOM 1364 N N . GLY A 1 181 ? -10.986 -5.716 -9.216 1.00 90.31 181 GLY A N 1
ATOM 1365 C CA . GLY A 1 181 ? -12.151 -6.591 -9.170 1.00 90.31 181 GLY A CA 1
ATOM 1366 C C . GLY A 1 181 ? -13.052 -6.358 -7.966 1.00 90.31 181 GLY A C 1
ATOM 1367 O O . GLY A 1 181 ? -12.693 -5.718 -6.975 1.00 90.31 181 GLY A O 1
ATOM 1368 N N . ALA A 1 182 ? -14.246 -6.943 -8.047 1.00 80.44 182 ALA A N 1
ATOM 1369 C CA . ALA A 1 182 ? -15.166 -7.009 -6.922 1.00 80.44 182 ALA A CA 1
ATOM 1370 C C . ALA A 1 182 ? -14.571 -7.846 -5.776 1.00 80.44 182 ALA A C 1
ATOM 1372 O O . ALA A 1 182 ? -13.860 -8.820 -6.008 1.00 80.44 182 ALA A O 1
ATOM 1373 N N . GLY A 1 183 ? -14.884 -7.481 -4.531 1.00 81.06 183 GLY A N 1
ATOM 1374 C CA . GLY A 1 183 ? -14.454 -8.242 -3.352 1.00 81.06 183 GLY A CA 1
ATOM 1375 C C . GLY A 1 183 ? -12.972 -8.101 -2.982 1.00 81.06 183 GLY A C 1
ATOM 1376 O O . GLY A 1 183 ? -12.497 -8.878 -2.161 1.00 81.06 183 GLY A O 1
ATOM 1377 N N . GLY A 1 184 ? -12.257 -7.124 -3.555 1.00 88.75 184 GLY A N 1
ATOM 1378 C CA . GLY A 1 184 ? -10.871 -6.811 -3.187 1.00 88.75 184 GLY A CA 1
ATOM 1379 C C . GLY A 1 184 ? -9.802 -7.574 -3.972 1.00 88.75 184 GLY A C 1
ATOM 1380 O O . GLY A 1 184 ? -8.635 -7.514 -3.597 1.00 88.75 184 GLY A O 1
ATOM 1381 N N . ASP A 1 185 ? -10.161 -8.276 -5.049 1.00 94.25 185 ASP A N 1
ATOM 1382 C CA . ASP A 1 185 ? -9.185 -8.936 -5.925 1.00 94.25 185 ASP A CA 1
ATOM 1383 C C . ASP A 1 185 ? -8.648 -7.973 -6.973 1.00 94.25 185 ASP A C 1
ATOM 1385 O O . ASP A 1 185 ? -9.417 -7.409 -7.749 1.00 94.25 185 ASP A O 1
ATOM 1389 N N . TRP A 1 186 ? -7.338 -7.764 -6.988 1.00 97.56 186 TRP A N 1
ATOM 1390 C CA . TRP A 1 186 ? -6.660 -6.850 -7.901 1.00 97.56 186 TRP A CA 1
ATOM 1391 C C . TRP A 1 186 ? -5.638 -7.616 -8.738 1.00 97.56 186 TRP A C 1
ATOM 1393 O O . TRP A 1 186 ? -5.005 -8.534 -8.225 1.00 97.56 186 TRP A O 1
ATOM 1403 N N . TRP A 1 187 ? -5.435 -7.239 -10.001 1.00 98.06 187 TRP A N 1
ATOM 1404 C CA . TRP A 1 187 ? -4.471 -7.905 -10.885 1.00 98.06 187 TRP A CA 1
ATOM 1405 C C . TRP A 1 187 ? -3.527 -6.916 -11.535 1.00 98.06 187 TRP A C 1
ATOM 1407 O O . TRP A 1 187 ? -3.953 -5.912 -12.103 1.00 98.06 187 TRP A O 1
ATOM 1417 N N . THR A 1 188 ? -2.247 -7.258 -11.519 1.00 98.00 188 THR A N 1
ATOM 1418 C CA . THR A 1 188 ? -1.220 -6.544 -12.266 1.00 98.00 188 THR A CA 1
ATOM 1419 C C . THR A 1 188 ? -0.082 -7.493 -12.657 1.00 98.00 188 THR A C 1
ATOM 1421 O O . THR A 1 188 ? -0.082 -8.690 -12.358 1.00 98.00 188 THR A O 1
ATOM 1424 N N . THR A 1 189 ? 0.870 -6.970 -13.413 1.00 97.12 189 THR A N 1
ATOM 1425 C CA . THR A 1 189 ? 2.076 -7.656 -13.852 1.00 97.12 189 THR A CA 1
ATOM 1426 C C . THR A 1 189 ? 3.253 -6.740 -13.584 1.00 97.12 189 THR A C 1
ATOM 1428 O O . THR A 1 189 ? 3.267 -5.625 -14.100 1.00 97.12 189 THR A O 1
ATOM 1431 N N . ASP A 1 190 ? 4.196 -7.245 -12.804 1.00 96.31 190 ASP A N 1
ATOM 1432 C CA . ASP A 1 190 ? 5.535 -6.714 -12.602 1.00 96.31 190 ASP A CA 1
ATOM 1433 C C . ASP A 1 190 ? 6.314 -6.760 -13.919 1.00 96.31 190 ASP A C 1
ATOM 1435 O O . ASP A 1 190 ? 6.454 -7.830 -14.533 1.00 96.31 190 ASP A O 1
ATOM 1439 N N . LEU A 1 191 ? 6.789 -5.600 -14.365 1.00 96.69 191 LEU A N 1
ATOM 1440 C CA . LEU A 1 191 ? 7.571 -5.451 -15.586 1.00 96.69 191 LEU A CA 1
ATOM 1441 C C . LEU A 1 191 ? 9.068 -5.275 -15.300 1.00 96.69 191 LEU A C 1
ATOM 1443 O O . LEU A 1 191 ? 9.791 -4.816 -16.186 1.00 96.69 191 LEU A O 1
ATOM 1447 N N . LEU A 1 192 ? 9.516 -5.727 -14.123 1.00 95.88 192 LEU A N 1
ATOM 1448 C CA . LEU A 1 192 ? 10.902 -5.920 -13.682 1.00 95.88 192 LEU A CA 1
ATOM 1449 C C . LEU A 1 192 ? 11.679 -4.644 -13.380 1.00 95.88 192 LEU A C 1
ATOM 1451 O O . LEU A 1 192 ? 12.646 -4.713 -12.646 1.00 95.88 192 LEU A O 1
ATOM 1455 N N . LEU A 1 193 ? 11.321 -3.516 -13.988 1.00 97.50 193 LEU A N 1
ATOM 1456 C CA . LEU A 1 193 ? 12.069 -2.275 -13.842 1.00 97.50 193 LEU A CA 1
ATOM 1457 C C . LEU A 1 193 ? 11.527 -1.463 -12.672 1.00 97.50 193 LEU A C 1
ATOM 1459 O O . LEU A 1 193 ? 10.340 -1.138 -12.666 1.00 97.50 193 LEU A O 1
ATOM 1463 N N . ASP A 1 194 ? 12.413 -1.042 -11.774 1.00 97.81 194 ASP A N 1
ATOM 1464 C CA . ASP A 1 194 ? 12.024 -0.325 -10.562 1.00 97.81 194 ASP A CA 1
ATOM 1465 C C . ASP A 1 194 ? 12.799 0.984 -10.396 1.00 97.81 194 ASP A C 1
ATOM 1467 O O . ASP A 1 194 ? 13.919 1.138 -10.887 1.00 97.81 194 ASP A O 1
ATOM 1471 N N . VAL A 1 195 ? 12.205 1.943 -9.686 1.00 98.50 195 VAL A N 1
ATOM 1472 C CA . VAL A 1 195 ? 12.836 3.231 -9.367 1.00 98.50 195 VAL A CA 1
ATOM 1473 C C . VAL A 1 195 ? 12.858 3.436 -7.860 1.00 98.50 195 VAL A C 1
ATOM 1475 O O . VAL A 1 195 ? 11.845 3.275 -7.182 1.00 98.50 195 VAL A O 1
ATOM 1478 N N . TRP A 1 196 ? 14.013 3.832 -7.336 1.00 98.31 196 TRP A N 1
ATOM 1479 C CA . TRP A 1 196 ? 14.231 4.091 -5.918 1.00 98.31 196 TRP A CA 1
ATOM 1480 C C . TRP A 1 196 ? 14.594 5.551 -5.659 1.00 98.31 196 TRP A C 1
ATOM 1482 O O . TRP A 1 196 ? 15.521 6.061 -6.281 1.00 98.31 196 TRP A O 1
ATOM 1492 N N . TRP A 1 197 ? 13.931 6.190 -4.693 1.00 98.12 197 TRP A N 1
ATOM 1493 C CA . TRP A 1 197 ? 14.293 7.501 -4.146 1.00 98.12 197 TRP A CA 1
ATOM 1494 C C . TRP A 1 197 ? 14.679 7.349 -2.669 1.00 98.12 197 TRP A C 1
ATOM 1496 O O . TRP A 1 197 ? 13.813 7.014 -1.853 1.00 98.12 197 TRP A O 1
ATOM 1506 N N . PRO A 1 198 ? 15.946 7.587 -2.289 1.00 97.19 198 PRO A N 1
ATOM 1507 C CA . PRO A 1 198 ? 16.378 7.457 -0.902 1.00 97.19 198 PRO A CA 1
ATOM 1508 C C . PRO A 1 198 ? 15.840 8.599 -0.024 1.00 97.19 198 PRO A C 1
ATOM 1510 O O . PRO A 1 198 ? 15.715 9.743 -0.458 1.00 97.19 198 PRO A O 1
ATOM 1513 N N . ALA A 1 199 ? 15.557 8.305 1.248 1.00 95.56 199 ALA A N 1
ATOM 1514 C CA . ALA A 1 199 ? 15.036 9.294 2.200 1.00 95.56 199 ALA A CA 1
ATOM 1515 C C . ALA A 1 199 ? 16.019 10.429 2.547 1.00 95.56 199 ALA A C 1
ATOM 1517 O O . ALA A 1 199 ? 15.608 11.436 3.120 1.00 95.56 199 ALA A O 1
ATOM 1518 N N . ASP A 1 200 ? 17.306 10.280 2.230 1.00 92.62 200 ASP A N 1
ATOM 1519 C CA . ASP A 1 200 ? 18.334 11.301 2.458 1.00 92.62 200 ASP A CA 1
ATOM 1520 C C . ASP A 1 200 ? 18.351 12.408 1.387 1.00 92.62 200 ASP A C 1
ATOM 1522 O O . ASP A 1 200 ? 19.160 13.334 1.472 1.00 92.62 200 ASP A O 1
ATOM 1526 N N . GLY A 1 201 ? 17.451 12.337 0.399 1.00 89.56 201 GLY A N 1
ATOM 1527 C CA . GLY A 1 201 ? 17.361 13.304 -0.695 1.00 89.56 201 GLY A CA 1
ATOM 1528 C C . GLY A 1 201 ? 18.386 13.076 -1.807 1.00 89.56 201 GLY A C 1
ATOM 1529 O O . GLY A 1 201 ? 18.564 13.949 -2.658 1.00 89.56 201 GLY A O 1
ATOM 1530 N N . GLY A 1 202 ? 19.066 11.926 -1.816 1.00 92.56 202 GLY A N 1
ATOM 1531 C CA . GLY A 1 202 ? 19.878 11.490 -2.945 1.00 92.56 202 GLY A CA 1
ATOM 1532 C C . GLY A 1 202 ? 19.071 11.354 -4.249 1.00 92.56 202 GLY A C 1
ATOM 1533 O O . GLY A 1 202 ? 17.839 11.270 -4.231 1.00 92.56 202 GLY A O 1
ATOM 1534 N N . PRO A 1 203 ? 19.750 11.339 -5.410 1.00 94.56 203 PRO A N 1
ATOM 1535 C CA . PRO A 1 203 ? 19.080 11.211 -6.699 1.00 94.56 203 PRO A CA 1
ATOM 1536 C C . PRO A 1 203 ? 18.382 9.847 -6.841 1.00 94.56 203 PRO A C 1
ATOM 1538 O O . PRO A 1 203 ? 18.840 8.859 -6.254 1.00 94.56 203 PRO A O 1
ATOM 1541 N N . PRO A 1 204 ? 17.316 9.754 -7.660 1.00 97.06 204 PRO A N 1
ATOM 1542 C CA . PRO A 1 204 ? 16.689 8.475 -7.936 1.00 97.06 204 PRO A CA 1
ATOM 1543 C C . PRO A 1 204 ? 17.645 7.501 -8.619 1.00 97.06 204 PRO A C 1
ATOM 1545 O O . PRO A 1 204 ? 18.456 7.889 -9.462 1.00 97.06 204 PRO A O 1
ATOM 1548 N N . THR A 1 205 ? 17.505 6.221 -8.291 1.00 97.00 205 THR A N 1
ATOM 1549 C CA . THR A 1 205 ? 18.263 5.121 -8.893 1.00 97.00 205 THR A CA 1
ATOM 1550 C C . THR A 1 205 ? 17.322 4.197 -9.652 1.00 97.00 205 THR A C 1
ATOM 1552 O O . THR A 1 205 ? 16.267 3.828 -9.139 1.00 97.00 205 THR A O 1
ATOM 1555 N N . LEU A 1 206 ? 17.715 3.824 -10.869 1.00 97.62 206 LEU A N 1
ATOM 1556 C CA . LEU A 1 206 ? 17.047 2.795 -11.656 1.00 97.62 206 LEU A CA 1
ATOM 1557 C C . LEU A 1 206 ? 17.595 1.422 -11.254 1.00 97.62 206 LEU A C 1
ATOM 1559 O O . LEU A 1 206 ? 18.811 1.264 -11.132 1.00 97.62 206 LEU A O 1
ATOM 1563 N N . LEU A 1 207 ? 16.715 0.452 -11.038 1.00 97.56 207 LEU A N 1
ATOM 1564 C CA . LEU A 1 207 ? 17.062 -0.900 -10.599 1.00 97.56 207 LEU A CA 1
ATOM 1565 C C . LEU A 1 207 ? 16.630 -1.928 -11.649 1.00 97.56 207 LEU A C 1
ATOM 1567 O O . LEU A 1 207 ? 15.748 -1.649 -12.460 1.00 97.56 207 LEU A O 1
ATOM 1571 N N . ASP A 1 208 ? 17.263 -3.103 -11.626 1.00 96.12 208 ASP A N 1
ATOM 1572 C CA . ASP A 1 208 ? 16.862 -4.297 -12.388 1.00 96.12 208 ASP A CA 1
ATOM 1573 C C . ASP A 1 208 ? 16.793 -4.104 -13.925 1.00 96.12 208 ASP A C 1
ATOM 1575 O O . ASP A 1 208 ? 16.075 -4.792 -14.661 1.00 96.12 208 ASP A O 1
ATOM 1579 N N . GLU A 1 209 ? 17.597 -3.177 -14.462 1.00 96.94 209 GLU A N 1
ATOM 1580 C CA . GLU A 1 209 ? 17.710 -2.946 -15.911 1.00 96.94 209 GLU A CA 1
ATOM 1581 C C . GLU A 1 209 ? 18.172 -4.191 -16.680 1.00 96.94 209 GLU A C 1
ATOM 1583 O O . GLU A 1 209 ? 17.754 -4.436 -17.819 1.00 96.94 209 GLU A O 1
ATOM 1588 N N . ASP A 1 210 ? 19.056 -4.972 -16.066 1.00 96.50 210 ASP A N 1
ATOM 1589 C CA . ASP A 1 210 ? 19.599 -6.203 -16.616 1.00 96.50 210 ASP A CA 1
ATOM 1590 C C . ASP A 1 210 ? 18.547 -7.315 -16.666 1.00 96.50 210 ASP A C 1
ATOM 1592 O O . ASP A 1 210 ? 18.486 -8.029 -17.676 1.00 96.50 210 ASP A O 1
ATOM 1596 N N . GLU A 1 211 ? 17.678 -7.416 -15.651 1.00 95.75 211 GLU A N 1
ATOM 1597 C CA . GLU A 1 211 ? 16.526 -8.323 -15.654 1.00 95.75 211 GLU A CA 1
ATOM 1598 C C . GLU A 1 211 ? 15.555 -7.978 -16.788 1.00 95.75 211 GLU A C 1
ATOM 1600 O O . GLU A 1 211 ? 15.161 -8.860 -17.564 1.00 95.75 211 GLU A O 1
ATOM 1605 N N . LEU A 1 212 ? 15.221 -6.692 -16.948 1.00 96.38 212 LEU A N 1
ATOM 1606 C CA . LEU A 1 212 ? 14.352 -6.215 -18.024 1.00 96.38 212 LEU A CA 1
ATOM 1607 C C . LEU A 1 212 ? 14.915 -6.575 -19.411 1.00 96.38 212 LEU A C 1
ATOM 1609 O O . LEU A 1 212 ? 14.205 -7.103 -20.280 1.00 96.38 212 LEU A O 1
ATOM 1613 N N . ASP A 1 213 ? 16.198 -6.296 -19.639 1.00 96.56 213 ASP A N 1
ATOM 1614 C CA . ASP A 1 213 ? 16.850 -6.583 -20.914 1.00 96.56 213 ASP A CA 1
ATOM 1615 C C . ASP A 1 213 ? 17.003 -8.091 -21.157 1.00 96.56 213 ASP A C 1
ATOM 1617 O O . ASP A 1 213 ? 16.873 -8.553 -22.297 1.00 96.56 213 ASP A O 1
ATOM 1621 N N . ALA A 1 214 ? 17.246 -8.879 -20.106 1.00 96.19 214 ALA A N 1
ATOM 1622 C CA . ALA A 1 214 ? 17.283 -10.334 -20.189 1.00 96.19 214 ALA A CA 1
ATOM 1623 C C . ALA A 1 214 ? 15.914 -10.909 -20.570 1.00 96.19 214 ALA A C 1
ATOM 1625 O O . ALA A 1 214 ? 15.839 -11.742 -21.477 1.00 96.19 214 ALA A O 1
ATOM 1626 N N . ALA A 1 215 ? 14.830 -10.422 -19.962 1.00 95.44 215 ALA A N 1
ATOM 1627 C CA . ALA A 1 215 ? 13.470 -10.842 -20.286 1.00 95.44 215 ALA A CA 1
ATOM 1628 C C . ALA A 1 215 ? 13.094 -10.518 -21.740 1.00 95.44 215 ALA A C 1
ATOM 1630 O O . ALA A 1 215 ? 12.489 -11.351 -22.423 1.00 95.44 215 ALA A O 1
ATOM 1631 N N . ARG A 1 216 ? 13.509 -9.354 -22.257 1.00 96.56 216 ARG A N 1
ATOM 1632 C CA . ARG A 1 216 ? 13.373 -9.018 -23.684 1.00 96.56 216 ARG A CA 1
ATOM 1633 C C . ARG A 1 216 ? 14.164 -9.985 -24.569 1.00 96.56 216 ARG A C 1
ATOM 1635 O O . ARG A 1 216 ? 13.595 -10.544 -25.503 1.00 96.56 216 ARG A O 1
ATOM 1642 N N . ARG A 1 217 ? 15.456 -10.209 -24.291 1.00 96.81 217 ARG A N 1
ATOM 1643 C CA . ARG A 1 217 ? 16.302 -11.129 -25.084 1.00 96.81 217 ARG A CA 1
ATOM 1644 C C . ARG A 1 217 ? 15.757 -12.559 -25.097 1.00 96.81 217 ARG A C 1
ATOM 1646 O O . ARG A 1 217 ? 15.859 -13.233 -26.116 1.00 96.81 217 ARG A O 1
ATOM 1653 N N . ALA A 1 218 ? 15.159 -13.000 -23.993 1.00 95.88 218 ALA A N 1
ATOM 1654 C CA . ALA A 1 218 ? 14.516 -14.306 -23.863 1.00 95.88 218 ALA A CA 1
ATOM 1655 C C . ALA A 1 218 ? 13.128 -14.391 -24.537 1.00 95.88 218 ALA A C 1
ATOM 1657 O O . ALA A 1 218 ? 12.500 -15.449 -24.516 1.00 95.88 218 ALA A O 1
ATOM 1658 N N . GLY A 1 219 ? 12.629 -13.301 -25.133 1.00 95.19 219 GLY A N 1
ATOM 1659 C CA . GLY A 1 219 ? 11.332 -13.259 -25.813 1.00 95.19 219 GLY A CA 1
ATOM 1660 C C . GLY A 1 219 ? 10.129 -13.216 -24.868 1.00 95.19 219 GLY A C 1
ATOM 1661 O O . GLY A 1 219 ? 9.007 -13.494 -25.287 1.00 95.19 219 GLY A O 1
ATOM 1662 N N . HIS A 1 220 ? 10.336 -12.884 -23.592 1.00 94.25 220 HIS A N 1
ATOM 1663 C CA . HIS A 1 220 ? 9.258 -12.745 -22.612 1.00 94.25 220 HIS A CA 1
ATOM 1664 C C . HIS A 1 220 ? 8.581 -11.372 -22.657 1.00 94.25 220 HIS A C 1
ATOM 1666 O O . HIS A 1 220 ? 7.452 -11.229 -22.193 1.00 94.25 220 HIS A O 1
ATOM 1672 N N . LEU A 1 221 ? 9.250 -10.379 -23.248 1.00 94.31 221 LEU A N 1
ATOM 1673 C CA . LEU A 1 221 ? 8.727 -9.039 -23.483 1.00 94.31 221 LEU A CA 1
ATOM 1674 C C . LEU A 1 221 ? 8.872 -8.683 -24.959 1.00 94.31 221 LEU A C 1
ATOM 1676 O O . LEU A 1 221 ? 9.930 -8.880 -25.554 1.00 94.31 221 LEU A O 1
ATOM 1680 N N . THR A 1 222 ? 7.821 -8.109 -25.540 1.00 96.38 222 THR A N 1
ATOM 1681 C CA . THR A 1 222 ? 7.906 -7.496 -26.872 1.00 96.38 222 THR A CA 1
ATOM 1682 C C . THR A 1 222 ? 8.768 -6.238 -26.826 1.00 96.38 222 THR A C 1
ATOM 1684 O O . THR A 1 222 ? 8.792 -5.541 -25.808 1.00 96.38 222 THR A O 1
ATOM 1687 N N . ASP A 1 223 ? 9.357 -5.872 -27.958 1.00 97.50 223 ASP A N 1
ATOM 1688 C CA . ASP A 1 223 ? 10.118 -4.633 -28.108 1.00 97.50 223 ASP A CA 1
ATOM 1689 C C . ASP A 1 223 ? 9.331 -3.372 -27.727 1.00 97.50 223 ASP A C 1
ATOM 1691 O O . ASP A 1 223 ? 9.891 -2.452 -27.131 1.00 97.50 223 ASP A O 1
ATOM 1695 N N . ASP A 1 224 ? 8.040 -3.331 -28.053 1.00 98.00 224 ASP A N 1
ATOM 1696 C CA . ASP A 1 224 ? 7.161 -2.198 -27.754 1.00 98.00 224 ASP A CA 1
ATOM 1697 C C . ASP A 1 224 ? 6.917 -2.065 -26.249 1.00 98.00 224 ASP A C 1
ATOM 1699 O O . ASP A 1 224 ? 7.049 -0.975 -25.689 1.00 98.00 224 ASP A O 1
ATOM 1703 N N . LEU A 1 225 ? 6.619 -3.186 -25.583 1.00 96.75 225 LEU A N 1
ATOM 1704 C CA . LEU A 1 225 ? 6.453 -3.236 -24.131 1.00 96.75 225 LEU A CA 1
ATOM 1705 C C . LEU A 1 225 ? 7.746 -2.843 -23.410 1.00 96.75 225 LEU A C 1
ATOM 1707 O O . LEU A 1 225 ? 7.705 -2.016 -22.507 1.00 96.75 225 LEU A O 1
ATOM 1711 N N . HIS A 1 226 ? 8.895 -3.353 -23.857 1.00 97.94 226 HIS A N 1
ATOM 1712 C CA . HIS A 1 226 ? 10.204 -2.987 -23.309 1.00 97.94 226 HIS A CA 1
ATOM 1713 C C . HIS A 1 226 ? 10.484 -1.480 -23.424 1.00 97.94 226 HIS A C 1
ATOM 1715 O O . HIS A 1 226 ? 10.867 -0.846 -22.439 1.00 97.94 226 HIS A O 1
ATOM 1721 N N . ARG A 1 227 ? 10.211 -0.867 -24.588 1.00 98.38 227 ARG A N 1
ATOM 1722 C CA . ARG A 1 227 ? 10.337 0.594 -24.757 1.00 98.38 227 ARG A CA 1
ATOM 1723 C C . ARG A 1 227 ? 9.384 1.365 -23.850 1.00 98.38 227 ARG A C 1
ATOM 1725 O O . ARG A 1 227 ? 9.779 2.394 -23.305 1.00 98.38 227 ARG A O 1
ATOM 1732 N N . ARG A 1 228 ? 8.151 0.882 -23.678 1.00 98.25 228 ARG A N 1
ATOM 1733 C CA . ARG A 1 228 ? 7.162 1.507 -22.792 1.00 98.25 228 ARG A CA 1
ATOM 1734 C C . ARG A 1 228 ? 7.610 1.478 -21.334 1.00 98.25 228 ARG A C 1
ATOM 1736 O O . ARG A 1 228 ? 7.552 2.515 -20.688 1.00 98.25 228 ARG A O 1
ATOM 1743 N N . VAL A 1 229 ? 8.089 0.334 -20.847 1.00 98.12 229 VAL A N 1
ATOM 1744 C CA . VAL A 1 229 ? 8.590 0.170 -19.471 1.00 98.12 229 VAL A CA 1
ATOM 1745 C C . VAL A 1 229 ? 9.702 1.178 -19.178 1.00 98.12 229 VAL A C 1
ATOM 1747 O O . VAL A 1 229 ? 9.614 1.937 -18.215 1.00 98.12 229 VAL A O 1
ATOM 1750 N N . ARG A 1 230 ? 10.687 1.291 -20.079 1.00 98.44 230 ARG A N 1
ATOM 1751 C CA . ARG A 1 230 ? 11.769 2.281 -19.950 1.00 98.44 230 ARG A CA 1
ATOM 1752 C C . ARG A 1 230 ? 11.275 3.727 -20.013 1.00 98.44 230 ARG A C 1
ATOM 1754 O O . ARG A 1 230 ? 11.826 4.582 -19.329 1.00 98.44 230 ARG A O 1
ATOM 1761 N N . ALA A 1 231 ? 10.264 4.021 -20.832 1.00 98.56 231 ALA A N 1
ATOM 1762 C CA . ALA A 1 231 ? 9.687 5.363 -20.906 1.00 98.56 231 ALA A CA 1
ATOM 1763 C C . ALA A 1 231 ? 8.959 5.751 -19.609 1.00 98.56 231 ALA A C 1
ATOM 1765 O O . ALA A 1 231 ? 9.080 6.892 -19.176 1.00 98.56 231 ALA A O 1
ATOM 1766 N N . VAL A 1 232 ? 8.253 4.806 -18.977 1.00 98.56 232 VAL A N 1
ATOM 1767 C CA . VAL A 1 232 ? 7.582 5.023 -17.686 1.00 98.56 232 VAL A CA 1
ATOM 1768 C C . VAL A 1 232 ? 8.602 5.301 -16.584 1.00 98.56 232 VAL A C 1
ATOM 1770 O O . VAL A 1 232 ? 8.475 6.307 -15.894 1.00 98.56 232 VAL A O 1
ATOM 1773 N N . ALA A 1 233 ? 9.642 4.471 -16.452 1.00 98.31 233 ALA A N 1
ATOM 1774 C CA . ALA A 1 233 ? 10.685 4.705 -15.452 1.00 98.31 233 ALA A CA 1
ATOM 1775 C C . ALA A 1 233 ? 11.411 6.040 -15.667 1.00 98.31 233 ALA A C 1
ATOM 1777 O O . ALA A 1 233 ? 11.683 6.756 -14.708 1.00 98.31 233 ALA A O 1
ATOM 1778 N N . ARG A 1 234 ? 11.668 6.421 -16.925 1.00 98.19 234 ARG A N 1
ATOM 1779 C CA . ARG A 1 234 ? 12.267 7.721 -17.242 1.00 98.19 234 ARG A CA 1
ATOM 1780 C C . ARG A 1 234 ? 11.380 8.890 -16.811 1.00 98.19 234 ARG A C 1
ATOM 1782 O O . ARG A 1 234 ? 11.886 9.804 -16.177 1.00 98.19 234 ARG A O 1
ATOM 1789 N N . ASP A 1 235 ? 10.079 8.851 -17.112 1.00 98.19 235 ASP A N 1
ATOM 1790 C CA . ASP A 1 235 ? 9.131 9.890 -16.672 1.00 98.19 235 ASP A CA 1
ATOM 1791 C C . ASP A 1 235 ? 9.087 10.019 -15.144 1.00 98.19 235 ASP A C 1
ATOM 1793 O O . ASP A 1 235 ? 9.001 11.124 -14.610 1.00 98.19 235 ASP A O 1
ATOM 1797 N N . LEU A 1 236 ? 9.171 8.893 -14.433 1.00 97.81 236 LEU A N 1
ATOM 1798 C CA . LEU A 1 236 ? 9.263 8.895 -12.978 1.00 97.81 236 LEU A CA 1
ATOM 1799 C C . LEU A 1 236 ? 10.560 9.561 -12.494 1.00 97.81 236 LEU A C 1
ATOM 1801 O O . LEU A 1 236 ? 10.501 10.408 -11.609 1.00 97.81 236 LEU A O 1
ATOM 1805 N N . MET A 1 237 ? 11.709 9.207 -13.074 1.00 97.19 237 MET A N 1
ATOM 1806 C CA . MET A 1 237 ? 13.018 9.729 -12.664 1.00 97.19 237 MET A CA 1
ATOM 1807 C C . MET A 1 237 ? 13.240 11.207 -13.010 1.00 97.19 237 MET A C 1
ATOM 1809 O O . MET A 1 237 ? 13.875 11.918 -12.237 1.00 97.19 237 MET A O 1
ATOM 1813 N N . GLU A 1 238 ? 12.777 11.652 -14.180 1.00 96.44 238 GLU A N 1
ATOM 1814 C CA . GLU A 1 238 ? 12.968 13.025 -14.675 1.00 96.44 238 GLU A CA 1
ATOM 1815 C C . GLU A 1 238 ? 11.910 14.001 -14.137 1.00 96.44 238 GLU A C 1
ATOM 1817 O O . GLU A 1 238 ? 12.098 15.218 -14.194 1.00 96.44 238 GLU A O 1
ATOM 1822 N N . GLY A 1 239 ? 10.788 13.479 -13.634 1.00 95.00 239 GLY A N 1
ATOM 1823 C CA . GLY A 1 239 ? 9.725 14.270 -13.028 1.00 95.00 239 GLY A CA 1
ATOM 1824 C C . GLY A 1 239 ? 10.064 14.788 -11.622 1.00 95.00 239 GLY A C 1
ATOM 1825 O O . GLY A 1 239 ? 11.102 14.450 -11.051 1.00 95.00 239 GLY A O 1
ATOM 1826 N N . PRO A 1 240 ? 9.169 15.602 -11.026 1.00 96.44 240 PRO A N 1
ATOM 1827 C CA . PRO A 1 240 ? 9.295 16.012 -9.630 1.00 96.44 240 PRO A CA 1
ATOM 1828 C C . PRO A 1 240 ? 9.321 14.802 -8.694 1.00 96.44 240 PRO A C 1
ATOM 1830 O O . PRO A 1 240 ? 8.732 13.760 -9.005 1.00 96.44 240 PRO A O 1
ATOM 1833 N N . HIS A 1 241 ? 9.940 14.966 -7.523 1.00 97.00 241 HIS A N 1
ATOM 1834 C CA . HIS A 1 241 ? 9.958 13.928 -6.495 1.00 97.00 241 HIS A CA 1
ATOM 1835 C C . HIS A 1 241 ? 8.520 13.463 -6.186 1.00 97.00 241 HIS A C 1
ATOM 1837 O O . HIS A 1 241 ? 7.619 14.307 -6.145 1.00 97.00 241 HIS A O 1
ATOM 1843 N N . PRO A 1 242 ? 8.246 12.165 -5.950 1.00 97.25 242 PRO A N 1
ATOM 1844 C CA . PRO A 1 242 ? 6.868 11.695 -5.800 1.00 97.25 242 PRO A CA 1
ATOM 1845 C C . PRO A 1 242 ? 6.070 12.392 -4.683 1.00 97.25 242 PRO A C 1
ATOM 1847 O O . PRO A 1 242 ? 4.866 12.578 -4.835 1.00 97.25 242 PRO A O 1
ATOM 1850 N N . GLU A 1 243 ? 6.723 12.834 -3.600 1.00 95.75 243 GLU A N 1
ATOM 1851 C CA . GLU A 1 243 ? 6.071 13.626 -2.535 1.00 95.75 243 GLU A CA 1
ATOM 1852 C C . GLU A 1 243 ? 5.633 15.028 -2.983 1.00 95.75 243 GLU A C 1
ATOM 1854 O O . GLU A 1 243 ? 4.693 15.580 -2.420 1.00 95.75 243 GLU A O 1
ATOM 1859 N N . GLU A 1 244 ? 6.279 15.593 -4.000 1.00 95.56 244 GLU A N 1
ATOM 1860 C CA . GLU A 1 244 ? 5.898 16.872 -4.610 1.00 95.56 244 GLU A CA 1
ATOM 1861 C C . GLU A 1 244 ? 4.887 16.663 -5.741 1.00 95.56 244 GLU A C 1
ATOM 1863 O O . GLU A 1 244 ? 3.971 17.462 -5.936 1.00 95.56 244 GLU A O 1
ATOM 1868 N N . ARG A 1 245 ? 5.056 15.571 -6.499 1.00 95.81 245 ARG A N 1
ATOM 1869 C CA . ARG A 1 245 ? 4.231 15.234 -7.661 1.00 95.81 245 ARG A CA 1
ATOM 1870 C C . ARG A 1 245 ? 2.830 14.778 -7.263 1.00 95.81 245 ARG A C 1
ATOM 1872 O O . ARG A 1 245 ? 1.877 15.063 -7.989 1.00 95.81 245 ARG A O 1
ATOM 1879 N N . PHE A 1 246 ? 2.696 14.062 -6.147 1.00 95.50 246 PHE A N 1
ATOM 1880 C CA . PHE A 1 246 ? 1.436 13.457 -5.731 1.00 95.50 246 PHE A CA 1
ATOM 1881 C C . PHE A 1 246 ? 1.073 13.864 -4.294 1.00 95.50 246 PHE A C 1
ATOM 1883 O O . PHE A 1 246 ? 1.731 13.435 -3.342 1.00 95.50 246 PHE A O 1
ATOM 1890 N N . PRO A 1 247 ? -0.023 14.623 -4.095 1.00 93.56 247 PRO A N 1
ATOM 1891 C CA . PRO A 1 247 ? -0.350 15.218 -2.796 1.00 93.56 247 PRO A CA 1
ATOM 1892 C C . PRO A 1 247 ? -0.678 14.184 -1.711 1.00 93.56 247 PRO A C 1
ATOM 1894 O O . PRO A 1 247 ? -0.646 14.493 -0.526 1.00 93.56 247 PRO A O 1
ATOM 1897 N N . TRP A 1 248 ? -0.984 12.944 -2.094 1.00 93.94 248 TRP A N 1
ATOM 1898 C CA . TRP A 1 248 ? -1.314 11.861 -1.174 1.00 93.94 248 TRP A CA 1
ATOM 1899 C C . TRP A 1 248 ? -0.092 11.082 -0.656 1.00 93.94 248 TRP A C 1
ATOM 1901 O O . TRP A 1 248 ? -0.242 10.315 0.288 1.00 93.94 248 TRP A O 1
ATOM 1911 N N . VAL A 1 249 ? 1.120 11.260 -1.194 1.00 95.50 249 VAL A N 1
ATOM 1912 C CA . VAL A 1 249 ? 2.283 10.452 -0.753 1.00 95.50 249 VAL A CA 1
ATOM 1913 C C . VAL A 1 249 ? 2.774 10.863 0.634 1.00 95.50 249 VAL A C 1
ATOM 1915 O O . VAL A 1 249 ? 2.963 10.010 1.503 1.00 95.50 249 VAL A O 1
ATOM 1918 N N . ALA A 1 250 ? 2.987 12.163 0.852 1.00 93.81 250 ALA A N 1
ATOM 1919 C CA . ALA A 1 250 ? 3.543 12.671 2.106 1.00 93.81 250 ALA A CA 1
ATOM 1920 C C . ALA A 1 250 ? 2.602 12.482 3.320 1.00 93.81 250 ALA A C 1
ATOM 1922 O O . ALA A 1 250 ? 3.087 12.067 4.377 1.00 93.81 250 ALA A O 1
ATOM 1923 N N . PRO A 1 251 ? 1.272 12.702 3.213 1.00 94.06 251 PRO A N 1
ATOM 1924 C CA . PRO A 1 251 ? 0.357 12.504 4.341 1.00 94.06 251 PRO A CA 1
ATOM 1925 C C . PRO A 1 251 ? 0.263 11.046 4.814 1.00 94.06 251 PRO A C 1
ATOM 1927 O O . PRO A 1 251 ? 0.131 10.775 6.012 1.00 94.06 251 PRO A O 1
ATOM 1930 N N . TRP A 1 252 ? 0.353 10.085 3.892 1.00 94.12 252 TRP A N 1
ATOM 1931 C CA . TRP A 1 252 ? 0.198 8.659 4.184 1.00 94.12 252 TRP A CA 1
ATOM 1932 C C . TRP A 1 252 ? 1.504 8.018 4.675 1.00 94.12 252 TRP A C 1
ATOM 1934 O O . TRP A 1 252 ? 2.135 7.186 4.024 1.00 94.12 252 TRP A O 1
ATOM 1944 N N . THR A 1 253 ? 1.890 8.388 5.895 1.00 93.00 253 THR A N 1
ATOM 1945 C CA . THR A 1 253 ? 2.971 7.731 6.646 1.00 93.00 253 THR A CA 1
ATOM 1946 C C . THR A 1 253 ? 2.546 6.355 7.174 1.00 93.00 253 THR A C 1
ATOM 1948 O O . THR A 1 253 ? 1.354 6.059 7.290 1.00 93.00 253 THR A O 1
ATOM 1951 N N . ARG A 1 254 ? 3.512 5.527 7.604 1.00 91.56 254 ARG A N 1
ATOM 1952 C CA . ARG A 1 254 ? 3.231 4.263 8.316 1.00 91.56 254 ARG A CA 1
ATOM 1953 C C . ARG A 1 254 ? 2.283 4.460 9.503 1.00 91.56 254 ARG A C 1
ATOM 1955 O O . ARG A 1 254 ? 1.352 3.681 9.694 1.00 91.56 254 ARG A O 1
ATOM 1962 N N . THR A 1 255 ? 2.516 5.500 10.302 1.00 91.12 255 THR A N 1
ATOM 1963 C CA . THR A 1 255 ? 1.690 5.813 11.476 1.00 91.12 255 THR A CA 1
ATOM 1964 C C . THR A 1 255 ? 0.274 6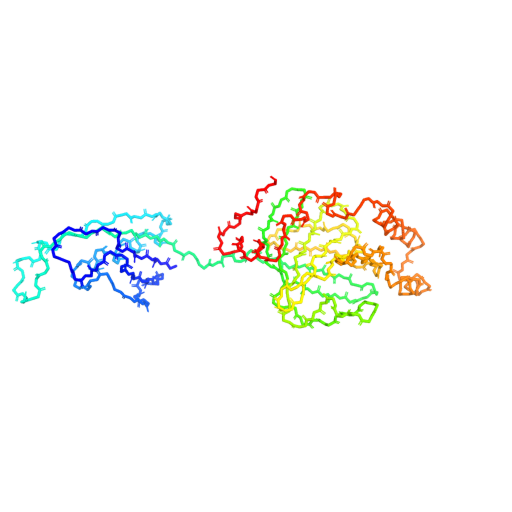.207 11.070 1.00 91.12 255 THR A C 1
ATOM 1966 O O . THR A 1 255 ? -0.682 5.721 11.672 1.00 91.12 255 THR A O 1
ATOM 1969 N N . ALA A 1 256 ? 0.125 7.033 10.030 1.00 91.38 256 ALA A N 1
ATOM 1970 C CA . ALA A 1 256 ? -1.183 7.430 9.515 1.00 91.38 256 ALA A CA 1
ATOM 1971 C C . ALA A 1 256 ? -1.969 6.222 8.983 1.00 91.38 256 ALA A C 1
ATOM 1973 O O . ALA A 1 256 ? -3.125 6.037 9.356 1.00 91.38 256 ALA A O 1
ATOM 1974 N N . ALA A 1 257 ? -1.325 5.353 8.197 1.00 91.56 257 ALA A N 1
ATOM 1975 C CA . ALA A 1 257 ? -1.940 4.136 7.673 1.00 91.56 257 ALA A CA 1
ATOM 1976 C C . ALA A 1 257 ? -2.396 3.184 8.793 1.00 91.56 257 ALA A C 1
ATOM 1978 O O . ALA A 1 257 ? -3.548 2.752 8.812 1.00 91.56 257 ALA A O 1
ATOM 1979 N N . ARG A 1 258 ? -1.531 2.919 9.784 1.00 88.62 258 ARG A N 1
ATOM 1980 C CA . ARG A 1 258 ? -1.886 2.108 10.962 1.00 88.62 258 ARG A CA 1
ATOM 1981 C C . ARG A 1 258 ? -3.039 2.722 11.758 1.00 88.62 258 ARG A C 1
ATOM 1983 O O . ARG A 1 258 ? -3.935 2.002 12.188 1.00 88.62 258 ARG A O 1
ATOM 1990 N N . SER A 1 259 ? -3.031 4.041 11.945 1.00 86.12 259 SER A N 1
ATOM 1991 C CA . SER A 1 259 ? -4.104 4.746 12.651 1.00 86.12 259 SER A CA 1
ATOM 1992 C C . SER A 1 259 ? -5.437 4.637 11.909 1.00 86.12 259 SER A C 1
ATOM 1994 O O . SER A 1 259 ? -6.453 4.333 12.529 1.00 86.12 259 SER A O 1
ATOM 1996 N N . ALA A 1 260 ? -5.443 4.814 10.587 1.00 84.75 260 ALA A N 1
ATOM 1997 C CA . ALA A 1 260 ? -6.657 4.728 9.780 1.00 84.75 260 ALA A CA 1
ATOM 1998 C C . ALA A 1 260 ? -7.308 3.336 9.852 1.00 84.75 260 ALA A C 1
ATOM 2000 O O . ALA A 1 260 ? -8.530 3.247 9.959 1.00 84.75 260 ALA A O 1
ATOM 2001 N N . LEU A 1 261 ? -6.518 2.257 9.898 1.00 81.31 261 LEU A N 1
ATOM 2002 C CA . LEU A 1 261 ? -7.045 0.896 10.082 1.00 81.31 261 LEU A CA 1
ATOM 2003 C C . LEU A 1 261 ? -7.703 0.689 11.456 1.00 81.31 261 LEU A C 1
ATOM 2005 O O . LEU A 1 261 ? -8.702 -0.018 11.560 1.00 81.31 261 LEU A O 1
ATOM 2009 N N . LEU A 1 262 ? -7.189 1.334 12.510 1.00 73.19 262 LEU A N 1
ATOM 2010 C CA . LEU A 1 262 ? -7.773 1.260 13.856 1.00 73.19 262 LEU A CA 1
ATOM 2011 C C . LEU A 1 262 ? -9.075 2.064 13.990 1.00 73.19 262 LEU A C 1
ATOM 2013 O O . LEU A 1 262 ? -9.927 1.706 14.802 1.00 73.19 262 LEU A O 1
ATOM 2017 N N . HIS A 1 263 ? -9.229 3.135 13.208 1.00 66.94 263 HIS A N 1
ATOM 2018 C CA . HIS A 1 263 ? -10.338 4.091 13.323 1.00 66.94 263 HIS A CA 1
ATOM 2019 C C . HIS A 1 263 ? -11.319 4.046 12.138 1.00 66.94 263 HIS A C 1
ATOM 2021 O O . HIS A 1 263 ? -12.096 4.979 11.952 1.00 66.94 263 HIS A O 1
ATOM 2027 N N . GLY A 1 264 ? -11.304 2.977 11.334 1.00 60.09 264 GLY A N 1
ATOM 2028 C CA . GLY A 1 264 ? -12.300 2.757 10.279 1.00 60.09 264 GLY A CA 1
ATOM 2029 C C . GLY A 1 264 ? -12.168 3.674 9.057 1.00 60.09 264 GLY A C 1
ATOM 2030 O O . GLY A 1 264 ? -13.180 4.086 8.498 1.00 60.09 264 GLY A O 1
ATOM 2031 N N . GLY A 1 265 ? -10.942 3.999 8.636 1.00 56.09 265 GLY A N 1
ATOM 2032 C CA . GLY A 1 265 ? -10.675 4.691 7.366 1.00 56.09 265 GLY A CA 1
ATOM 2033 C C . GLY A 1 265 ? -10.629 6.221 7.435 1.00 56.09 265 GLY A C 1
ATOM 2034 O O . GLY A 1 265 ? -10.550 6.871 6.395 1.00 56.09 265 GLY A O 1
ATOM 2035 N N . ALA A 1 266 ? -10.641 6.821 8.631 1.00 54.16 266 ALA A N 1
ATOM 2036 C CA . ALA A 1 266 ? -10.354 8.247 8.792 1.00 54.16 266 ALA A CA 1
ATOM 2037 C C . ALA A 1 266 ? -8.868 8.516 8.478 1.00 54.16 266 ALA A C 1
ATOM 2039 O O . ALA A 1 266 ? -7.995 8.362 9.333 1.00 54.16 266 ALA A O 1
ATOM 2040 N N . GLY A 1 267 ? -8.579 8.842 7.217 1.00 58.47 267 GLY A N 1
ATOM 2041 C CA . GLY A 1 267 ? -7.246 9.218 6.755 1.00 58.47 267 GLY A CA 1
ATOM 2042 C C . GLY A 1 267 ? -6.826 10.624 7.201 1.00 58.47 267 GLY A C 1
ATOM 2043 O O . GLY A 1 267 ? -7.659 11.400 7.679 1.00 58.47 267 GLY A O 1
ATOM 2044 N N . PRO A 1 268 ? -5.537 10.974 7.052 1.00 61.28 268 PRO A N 1
ATOM 2045 C CA . PRO A 1 268 ? -5.084 12.349 7.224 1.00 61.28 268 PRO A CA 1
ATOM 2046 C C . PRO A 1 268 ? -5.804 13.265 6.221 1.00 61.28 268 PRO A C 1
ATOM 2048 O O . PRO A 1 268 ? -6.037 12.877 5.075 1.00 61.28 268 PRO A O 1
ATOM 2051 N N . ALA A 1 269 ? -6.180 14.469 6.660 1.00 42.19 269 ALA A N 1
ATOM 2052 C CA . ALA A 1 269 ? -6.726 15.483 5.762 1.00 42.19 269 ALA A CA 1
ATOM 2053 C C . ALA A 1 269 ? -5.651 15.907 4.736 1.00 42.19 269 ALA A C 1
ATOM 2055 O O . ALA A 1 269 ? -4.477 15.966 5.117 1.00 42.19 269 ALA A O 1
ATOM 2056 N N . PRO A 1 270 ? -6.032 16.160 3.469 1.00 41.16 270 PRO A N 1
ATOM 2057 C CA . PRO A 1 270 ? -5.122 16.692 2.458 1.00 41.16 270 PRO A CA 1
ATOM 2058 C C . PRO A 1 270 ? -4.641 18.109 2.794 1.00 41.16 270 PRO A C 1
ATOM 2060 O O . PRO A 1 270 ? -5.394 18.856 3.465 1.00 41.16 270 PRO A O 1
#

Secondary structure (DSSP, 8-state):
-EEEEEEEEES--SS-TT-EEEE-TTS-EEEE-SS-SHHHHHHHHHHHHHHHH---EEEEEETTGGGGS--S-----EEEEEEEE-------EEEEEEEETTTEEEEEEEEEEEE-SS-EEEEE-S----EEETTEEEE-TT--EEEEE-TT-SEEEEEEE-TT--EEEEEEEEEPPPEE-GGGEEEEEEEEEEEEEETT-PPPEEE-HHHHHHHHHTTSS-HHHHHHHHHHHHHHHHS--HHHH-TTTTT--HHHHHHHHHTTS-PPP-

Sequence (270 aa):
MALATMVGQKGSTPRKSGARMLVARDGRLLAGTVGGGCGEGEVLEACRASLEDGRPRLVQVDLTRDLVSLSPAVCGGFMEVLVERIDPPTDPQVRIHYRRVPRRETVYRQALVLDGTDVKVTLAGPVDIHLEIGGHTVLEPGADAVWFTVPGAWWDLGRFHRADGTFTGLYANVITPCVFGAGGDWWTTDLLLDVWWPADGGPPTLLDEDELDAARRAGHLTDDLHRRVRAVARDLMEGPHPEERFPWVAPWTRTAARSALLHGGAGPAP

Foldseek 3Di:
DKKKFFQDKDAFAQDDGGWIWDADQVLDTDDTARGDDPQRVQVSVQLNVCSVPVDKDKDKGQQCVCVVPPDPDGGRMIIIMIMGDDDDLVQLWAFEFEAEPPGDTDTAIWRFQDDDQFKTKTKGDPDCDWDDDPNDTFAHHQWIWIKIAGAQAQKIKIFTAYNVQHTFWMKIFRKGGWDADPSRYIYIYGLQWMWTDTPVRDAIDIPRPVVNVVCVVVVSDDPVRSVVSVVSNVCQRVDPPCVVVPVPPVQDGPVQSVVSSVVPNPGDDD